Protein AF-A0A9N8E2B5-F1 (afdb_monomer_lite)

Structure (mmCIF, N/CA/C/O backbone):
data_AF-A0A9N8E2B5-F1
#
_entry.id   AF-A0A9N8E2B5-F1
#
loop_
_atom_site.group_PDB
_atom_site.id
_atom_site.type_symbol
_atom_site.label_atom_id
_atom_site.label_alt_id
_atom_site.label_comp_id
_atom_site.label_asym_id
_atom_site.label_entity_id
_atom_site.label_seq_id
_atom_site.pdbx_PDB_ins_code
_atom_site.Cartn_x
_atom_site.Cartn_y
_atom_site.Cartn_z
_atom_site.occupancy
_atom_site.B_iso_or_equiv
_atom_site.auth_seq_id
_atom_site.auth_comp_id
_atom_site.auth_asym_id
_atom_site.auth_atom_id
_atom_site.pdbx_PDB_model_num
ATOM 1 N N . MET A 1 1 ? 26.337 -8.188 7.131 1.00 28.78 1 MET A N 1
ATOM 2 C CA . MET A 1 1 ? 27.020 -7.648 5.930 1.00 28.78 1 MET A CA 1
ATOM 3 C C . MET A 1 1 ? 26.462 -6.259 5.661 1.00 28.78 1 MET A C 1
ATOM 5 O O . MET A 1 1 ? 25.314 -6.133 5.266 1.00 28.78 1 MET A O 1
ATOM 9 N N . SER A 1 2 ? 27.229 -5.220 5.971 1.00 23.28 2 SER A N 1
ATOM 10 C CA . SER A 1 2 ? 26.833 -3.811 5.869 1.00 23.28 2 SER A CA 1
ATOM 11 C C . SER A 1 2 ? 26.882 -3.319 4.417 1.00 23.28 2 SER A C 1
ATOM 13 O O . SER A 1 2 ? 27.956 -3.289 3.818 1.00 23.28 2 SER A O 1
ATOM 15 N N . TYR A 1 3 ? 25.738 -2.924 3.852 1.00 29.72 3 TYR A N 1
ATOM 16 C CA . TYR A 1 3 ? 25.668 -2.306 2.523 1.00 29.72 3 TYR A CA 1
ATOM 17 C C . TYR A 1 3 ? 26.118 -0.832 2.589 1.00 29.72 3 TYR A C 1
ATOM 19 O O . TYR A 1 3 ? 25.568 -0.073 3.391 1.00 29.72 3 TYR A O 1
ATOM 27 N N . PRO A 1 4 ? 27.090 -0.388 1.769 1.00 29.19 4 PRO A N 1
ATOM 28 C CA . PRO A 1 4 ? 27.593 0.978 1.822 1.00 29.19 4 PRO A CA 1
ATOM 29 C C . PRO A 1 4 ? 26.652 1.923 1.061 1.00 29.19 4 PRO A C 1
ATOM 31 O O . PRO A 1 4 ? 26.609 1.935 -0.167 1.00 29.19 4 PRO A O 1
ATOM 34 N N . TRP A 1 5 ? 25.901 2.743 1.796 1.00 37.31 5 TRP A N 1
ATOM 35 C CA . TRP A 1 5 ? 25.073 3.813 1.240 1.00 37.31 5 TRP A CA 1
ATOM 36 C C . TRP A 1 5 ? 25.865 5.115 1.182 1.00 37.31 5 TRP A C 1
ATOM 38 O O . TRP A 1 5 ? 25.997 5.818 2.180 1.00 37.31 5 TRP A O 1
ATOM 48 N N . ASN A 1 6 ? 26.381 5.463 0.005 1.00 28.73 6 ASN A N 1
ATOM 49 C CA . ASN A 1 6 ? 26.798 6.834 -0.263 1.00 28.73 6 ASN A CA 1
ATOM 50 C C . ASN A 1 6 ? 26.715 7.121 -1.763 1.00 28.73 6 ASN A C 1
ATOM 52 O O . ASN A 1 6 ? 27.722 7.086 -2.467 1.00 28.73 6 ASN A O 1
ATOM 56 N N . ASP A 1 7 ? 25.509 7.392 -2.267 1.00 30.28 7 ASP A N 1
ATOM 57 C CA . ASP A 1 7 ? 25.382 7.919 -3.621 1.00 30.28 7 ASP A CA 1
ATOM 58 C C . ASP A 1 7 ? 25.447 9.448 -3.581 1.00 30.28 7 ASP A C 1
ATOM 60 O O . ASP A 1 7 ? 24.523 10.156 -3.168 1.00 30.28 7 ASP A O 1
ATOM 64 N N . ARG A 1 8 ? 26.604 9.959 -3.999 1.00 27.17 8 ARG A N 1
ATOM 65 C CA . ARG A 1 8 ? 26.960 11.378 -4.071 1.00 27.17 8 ARG A CA 1
ATOM 66 C C . ARG A 1 8 ? 26.318 12.062 -5.298 1.00 27.17 8 ARG A C 1
ATOM 68 O O . ARG A 1 8 ? 26.829 13.078 -5.759 1.00 27.17 8 ARG A O 1
ATOM 75 N N . ALA A 1 9 ? 25.190 11.546 -5.797 1.00 30.78 9 ALA A N 1
ATOM 76 C CA . ALA A 1 9 ? 24.467 12.034 -6.976 1.00 30.78 9 ALA A CA 1
ATOM 77 C C . ALA A 1 9 ? 23.183 12.844 -6.670 1.00 30.78 9 ALA A C 1
ATOM 79 O O . ALA A 1 9 ? 22.454 13.217 -7.587 1.00 30.78 9 ALA A O 1
ATOM 80 N N . SER A 1 10 ? 22.888 13.168 -5.405 1.00 32.88 10 SER A N 1
ATOM 81 C CA . SER A 1 10 ? 21.686 13.943 -5.025 1.00 32.88 10 SER A CA 1
ATOM 82 C C . SER A 1 10 ? 21.893 15.463 -4.917 1.00 32.88 10 SER A C 1
ATOM 84 O O . SER A 1 10 ? 20.930 16.210 -4.738 1.00 32.88 10 SER A O 1
ATOM 86 N N . ARG A 1 11 ? 23.119 15.975 -5.091 1.00 28.83 11 ARG A N 1
ATOM 87 C CA . ARG A 1 11 ? 23.393 17.424 -5.103 1.00 28.83 11 ARG A CA 1
ATOM 88 C C . ARG A 1 11 ? 23.282 17.993 -6.516 1.00 28.83 11 ARG A C 1
ATOM 90 O O . ARG A 1 11 ? 24.280 18.330 -7.138 1.00 28.83 11 ARG A O 1
ATOM 97 N N . GLY A 1 12 ? 22.055 18.086 -7.025 1.00 29.50 12 GLY A N 1
ATOM 98 C CA . GLY A 1 12 ? 21.838 18.620 -8.370 1.00 29.50 12 GLY A CA 1
ATOM 99 C C . GLY A 1 12 ? 20.396 18.766 -8.842 1.00 29.50 12 GLY A C 1
ATOM 100 O O . GLY A 1 12 ? 20.186 18.784 -10.044 1.00 29.50 12 GLY A O 1
ATOM 101 N N . LEU A 1 13 ? 19.390 18.862 -7.967 1.00 30.84 13 LEU A N 1
ATOM 102 C CA . LEU A 1 13 ? 18.034 19.247 -8.386 1.00 30.84 13 LEU A CA 1
ATOM 103 C C . LEU A 1 13 ? 17.416 20.216 -7.373 1.00 30.84 13 LEU A C 1
ATOM 105 O O . LEU A 1 13 ? 16.654 19.834 -6.490 1.00 30.84 13 LEU A O 1
ATOM 109 N N . LYS A 1 14 ? 17.748 21.501 -7.522 1.00 29.89 14 LYS A N 1
ATOM 110 C CA . LYS A 1 14 ? 16.903 22.589 -7.022 1.00 29.89 14 LYS A CA 1
ATOM 111 C C . LYS A 1 14 ? 15.766 22.780 -8.035 1.00 29.89 14 LYS A C 1
ATOM 113 O O . LYS A 1 14 ? 16.030 22.872 -9.228 1.00 29.89 14 LYS A O 1
ATOM 118 N N . ASN A 1 15 ? 14.526 22.827 -7.548 1.00 34.75 15 ASN A N 1
ATOM 119 C CA . ASN A 1 15 ? 13.292 23.113 -8.293 1.00 34.75 15 ASN A CA 1
ATOM 120 C C . ASN A 1 15 ? 12.914 22.156 -9.438 1.00 34.75 15 ASN A C 1
ATOM 122 O O . ASN A 1 15 ? 13.102 22.477 -10.603 1.00 34.75 15 ASN A O 1
ATOM 126 N N . THR A 1 16 ? 12.224 21.051 -9.127 1.00 30.16 16 THR A N 1
ATOM 127 C CA . THR A 1 16 ? 11.216 20.465 -10.040 1.00 30.16 16 THR A CA 1
ATOM 128 C C . THR A 1 16 ? 10.065 19.847 -9.231 1.00 30.16 16 THR A C 1
ATOM 130 O O . THR A 1 16 ? 10.280 19.291 -8.159 1.00 30.16 16 THR A O 1
ATOM 133 N N . GLY A 1 17 ? 8.831 20.041 -9.703 1.00 28.11 17 GLY A N 1
ATOM 134 C CA . GLY A 1 17 ? 7.589 19.933 -8.928 1.00 28.11 17 GLY A CA 1
ATOM 135 C C . GLY A 1 17 ? 7.245 18.583 -8.280 1.00 28.11 17 GLY A C 1
ATOM 136 O O . GLY A 1 17 ? 7.705 17.515 -8.685 1.00 28.11 17 GLY A O 1
ATOM 137 N N . LEU A 1 18 ? 6.368 18.685 -7.272 1.00 31.00 18 LEU A N 1
ATOM 138 C CA . LEU A 1 18 ? 5.847 17.620 -6.408 1.00 31.00 18 LEU A CA 1
ATOM 139 C C . LEU A 1 18 ? 5.502 16.316 -7.152 1.00 31.00 18 LEU A C 1
ATOM 141 O O . LEU A 1 18 ? 4.756 16.296 -8.134 1.00 31.00 18 LEU A O 1
ATOM 145 N N . LEU A 1 19 ? 6.000 15.205 -6.605 1.00 38.00 19 LEU A N 1
ATOM 146 C CA . LEU A 1 19 ? 6.027 13.877 -7.220 1.00 38.00 19 LEU A CA 1
ATOM 147 C C . LEU A 1 19 ? 5.381 12.806 -6.309 1.00 38.00 19 LEU A C 1
ATOM 149 O O . LEU A 1 19 ? 6.044 11.866 -5.879 1.00 38.00 19 LEU A O 1
ATOM 153 N N . LEU A 1 20 ? 4.088 12.933 -5.997 1.00 36.94 20 LEU A N 1
ATOM 154 C CA . LEU A 1 20 ? 3.353 12.034 -5.081 1.00 36.94 20 LEU A CA 1
ATOM 155 C C . LEU A 1 20 ? 3.161 10.603 -5.641 1.00 36.94 20 LEU A C 1
ATOM 157 O O . LEU A 1 20 ? 2.866 10.452 -6.827 1.00 36.94 20 LEU A O 1
ATOM 161 N N . PRO A 1 21 ? 3.334 9.544 -4.826 1.00 35.59 21 PRO A N 1
ATOM 162 C CA . PRO A 1 21 ? 2.920 8.189 -5.139 1.00 35.59 21 PRO A CA 1
ATOM 163 C C . PRO A 1 21 ? 1.459 7.987 -4.728 1.00 35.59 21 PRO A C 1
ATOM 165 O O . PRO A 1 21 ? 0.994 8.515 -3.725 1.00 35.59 21 PRO A O 1
ATOM 168 N N . ILE A 1 22 ? 0.751 7.210 -5.534 1.00 40.31 22 ILE A N 1
ATOM 169 C CA . ILE A 1 22 ? -0.715 7.172 -5.643 1.00 40.31 22 ILE A CA 1
ATOM 170 C C . ILE A 1 22 ? -1.450 6.393 -4.531 1.00 40.31 22 ILE A C 1
ATOM 172 O O . ILE A 1 22 ? -2.665 6.302 -4.580 1.00 40.31 22 ILE A O 1
ATOM 176 N N . PHE A 1 23 ? -0.785 5.945 -3.463 1.00 38.53 23 PHE A N 1
ATOM 177 C CA . PHE A 1 23 ? -1.434 5.101 -2.436 1.00 38.53 23 PHE A CA 1
ATOM 178 C C . PHE A 1 23 ? -1.666 5.752 -1.074 1.00 38.53 23 PHE A C 1
ATOM 180 O O . PHE A 1 23 ? -2.096 5.091 -0.133 1.00 38.53 23 PHE A O 1
ATOM 187 N N . LEU A 1 24 ? -1.478 7.068 -0.978 1.00 34.47 24 LEU A N 1
ATOM 188 C CA . LEU A 1 24 ? -2.085 7.840 0.101 1.00 34.47 24 LEU A CA 1
ATOM 189 C C . LEU A 1 24 ? -3.491 8.248 -0.368 1.00 34.47 24 LEU A C 1
ATOM 191 O O . LEU A 1 24 ? -3.680 9.306 -0.960 1.00 34.47 24 LEU A O 1
ATOM 195 N N . LEU A 1 25 ? -4.463 7.354 -0.204 1.00 35.72 25 LEU A N 1
ATOM 196 C CA . LEU A 1 25 ? -5.877 7.667 -0.391 1.00 35.72 25 LEU A CA 1
ATOM 197 C C . LEU A 1 25 ? -6.462 8.114 0.958 1.00 35.72 25 LEU A C 1
ATOM 199 O O . LEU A 1 25 ? -6.108 7.603 2.018 1.00 35.72 25 LEU A O 1
ATOM 203 N N . LEU A 1 26 ? -7.259 9.169 0.873 1.00 39.34 26 LEU A N 1
ATOM 204 C CA . LEU A 1 26 ? -7.465 10.215 1.863 1.00 39.34 26 LEU A CA 1
ATOM 205 C C . LEU A 1 26 ? -8.417 9.882 3.010 1.00 39.34 26 LEU A C 1
ATOM 207 O O . LEU A 1 26 ? -9.548 9.463 2.782 1.00 39.34 26 LEU A O 1
ATOM 211 N N . VAL A 1 27 ? -8.008 10.270 4.218 1.00 29.12 27 VAL A N 1
ATOM 212 C CA . VAL A 1 27 ? -8.884 10.557 5.359 1.00 29.12 27 VAL A CA 1
ATOM 213 C C . VAL A 1 27 ? -9.384 12.000 5.248 1.00 29.12 27 VAL A C 1
ATOM 215 O O . VAL A 1 27 ? -8.674 12.926 5.618 1.00 29.12 27 VAL A O 1
ATOM 218 N N . LEU A 1 28 ? -10.601 12.211 4.754 1.00 24.52 28 LEU A N 1
ATOM 219 C CA . LEU A 1 28 ? -11.408 13.392 5.081 1.00 24.52 28 LEU A CA 1
ATOM 220 C C . LEU A 1 28 ? -12.862 12.938 5.183 1.00 24.52 28 LEU A C 1
ATOM 222 O O . LEU A 1 28 ? -13.369 12.379 4.224 1.00 24.52 28 LEU A O 1
ATOM 226 N N . PHE A 1 29 ? -13.453 13.076 6.369 1.00 27.67 29 PHE A N 1
ATOM 227 C CA . PHE A 1 29 ? -14.864 13.371 6.665 1.00 27.67 29 PHE A CA 1
ATOM 228 C C . PHE A 1 29 ? -14.942 13.429 8.199 1.00 27.67 29 PHE A C 1
ATOM 230 O O . PHE A 1 29 ? -14.985 12.391 8.848 1.00 27.67 29 PHE A O 1
ATOM 237 N N . HIS A 1 30 ? -14.848 14.631 8.772 1.00 26.91 30 HIS A N 1
ATOM 238 C CA . HIS A 1 30 ? -15.259 14.895 10.152 1.00 26.91 30 HIS A CA 1
ATOM 239 C C . HIS A 1 30 ? -16.549 15.710 10.069 1.00 26.91 30 HIS A C 1
ATOM 241 O O . HIS A 1 30 ? -16.521 16.874 9.666 1.00 26.91 30 HIS A O 1
ATOM 247 N N . GLY A 1 31 ? -17.670 15.078 10.415 1.00 23.67 31 GLY A N 1
ATOM 248 C CA . GLY A 1 31 ? -18.892 15.786 10.773 1.00 23.67 31 GLY A CA 1
ATOM 249 C C . GLY A 1 31 ? -18.687 16.456 12.129 1.00 23.67 31 GLY A C 1
ATOM 250 O O . GLY A 1 31 ? -18.230 15.822 13.076 1.00 23.67 31 GLY A O 1
ATOM 251 N N . HIS A 1 32 ? -18.968 17.754 12.201 1.00 23.86 32 HIS A N 1
ATOM 252 C CA . HIS A 1 32 ? -19.045 18.481 13.461 1.00 23.86 32 HIS A CA 1
ATOM 253 C C . HIS A 1 32 ? -20.274 18.017 14.249 1.00 23.86 32 HIS A C 1
ATOM 255 O O . HIS A 1 32 ? -21.392 18.126 13.753 1.00 23.86 32 HIS A O 1
ATOM 261 N N . ALA A 1 33 ? -20.065 17.589 15.490 1.00 24.81 33 ALA A N 1
ATOM 262 C CA . ALA A 1 33 ? -21.067 17.658 16.547 1.00 24.81 33 ALA A CA 1
ATOM 263 C C . ALA A 1 33 ? -20.333 17.814 17.887 1.00 24.81 33 ALA A C 1
ATOM 265 O O . ALA A 1 33 ? -20.012 16.841 18.561 1.00 24.81 33 ALA A O 1
ATOM 266 N N . THR A 1 34 ? -19.996 19.053 18.243 1.00 25.62 34 THR A N 1
ATOM 267 C CA . THR A 1 34 ? -19.638 19.411 19.619 1.00 25.62 34 THR A CA 1
ATOM 268 C C . THR A 1 34 ? -20.892 19.945 20.297 1.00 25.62 34 THR A C 1
ATOM 270 O O . THR A 1 34 ? -21.228 21.116 20.122 1.00 25.62 34 THR A O 1
ATOM 273 N N . GLU A 1 35 ? -21.577 19.106 21.069 1.00 27.03 35 GLU A N 1
ATOM 274 C CA . GLU A 1 35 ? -22.385 19.590 22.187 1.00 27.03 35 GLU A CA 1
ATOM 275 C C . GLU A 1 35 ? -21.548 19.486 23.460 1.00 27.03 35 GLU A C 1
ATOM 277 O O . GLU A 1 35 ? -20.997 18.442 23.806 1.00 27.03 35 GLU A O 1
ATOM 282 N N . ALA A 1 36 ? -21.389 20.638 24.102 1.00 24.48 36 ALA A N 1
ATOM 283 C CA . ALA A 1 36 ? -20.679 20.811 25.350 1.00 24.48 36 ALA A CA 1
ATOM 284 C C . ALA A 1 36 ? -21.505 20.253 26.509 1.00 24.48 36 ALA A C 1
ATOM 286 O O . ALA A 1 36 ? -22.670 20.610 26.636 1.00 24.48 36 ALA A O 1
ATOM 287 N N . LEU A 1 37 ? -20.880 19.489 27.406 1.00 27.16 37 LEU A N 1
ATOM 288 C CA . LEU A 1 37 ? -21.306 19.376 28.800 1.00 27.16 37 LEU A CA 1
ATOM 289 C C . LEU A 1 37 ? -20.086 19.102 29.689 1.00 27.16 37 LEU A C 1
ATOM 291 O O . LEU A 1 37 ? -19.191 18.323 29.376 1.00 27.16 37 LEU A O 1
ATOM 295 N N . THR A 1 38 ? -20.035 19.863 30.770 1.00 26.08 38 THR A N 1
ATOM 296 C CA . THR A 1 38 ? -18.889 20.147 31.630 1.00 26.08 38 THR A CA 1
ATOM 297 C C . THR A 1 38 ? -18.804 19.231 32.860 1.00 26.08 38 THR A C 1
ATOM 299 O O . THR A 1 38 ? -19.781 19.153 33.595 1.00 26.08 38 THR A O 1
ATOM 302 N N . SER A 1 39 ? -17.576 18.766 33.169 1.00 25.19 39 SER A N 1
ATOM 303 C CA . SER A 1 39 ? -16.980 18.550 34.521 1.00 25.19 39 SER A CA 1
ATOM 304 C C . SER A 1 39 ? -17.444 17.347 35.386 1.00 25.19 39 SER A C 1
ATOM 306 O O . SER A 1 39 ? -18.561 16.884 35.186 1.00 25.19 39 SER A O 1
ATOM 308 N N . PRO A 1 40 ? -16.703 16.895 36.440 1.00 29.70 40 PRO A N 1
ATOM 309 C CA . PRO A 1 40 ? -15.277 17.048 36.805 1.00 29.70 40 PRO A CA 1
ATOM 310 C C . PRO A 1 40 ? -14.518 15.710 37.038 1.00 29.70 40 PRO A C 1
ATOM 312 O O . PRO A 1 40 ? -15.083 14.622 37.077 1.00 29.70 40 PRO A O 1
ATOM 315 N N . ARG A 1 41 ? -13.198 15.838 37.248 1.00 23.08 41 ARG A N 1
ATOM 316 C CA . ARG A 1 41 ? -12.191 14.800 37.554 1.00 23.08 41 ARG A CA 1
ATOM 317 C C . ARG A 1 41 ? -12.196 14.269 39.008 1.00 23.08 41 ARG A C 1
ATOM 319 O O . ARG A 1 41 ? -12.459 15.041 39.923 1.00 23.08 41 ARG A O 1
ATOM 326 N N . GLN A 1 42 ? -11.622 13.052 39.134 1.00 26.19 42 GLN A N 1
ATOM 327 C CA . GLN A 1 42 ? -10.784 12.440 40.210 1.00 26.19 42 GLN A CA 1
ATOM 328 C C . GLN A 1 42 ? -11.412 11.320 41.074 1.00 26.19 42 GLN A C 1
ATOM 330 O O . GLN A 1 42 ? -12.615 11.365 41.303 1.00 26.19 42 GLN A O 1
ATOM 335 N N . PRO A 1 43 ? -10.613 10.398 41.681 1.00 31.09 43 PRO A N 1
ATOM 336 C CA . PRO A 1 43 ? -9.246 9.939 41.370 1.00 31.09 43 PRO A CA 1
ATOM 337 C C . PRO A 1 43 ? -9.083 8.393 41.300 1.00 31.09 43 PRO A C 1
ATOM 339 O O . PRO A 1 43 ? -9.995 7.613 41.549 1.00 31.09 43 PRO A O 1
ATOM 342 N N . SER A 1 44 ? -7.855 7.993 40.962 1.00 26.89 44 SER A N 1
ATOM 343 C CA . SER A 1 44 ? -7.237 6.658 40.963 1.00 26.89 44 SER A CA 1
ATOM 344 C C . SER A 1 44 ? -7.550 5.740 42.155 1.00 26.89 44 SER A C 1
ATOM 346 O O . SER A 1 44 ? -7.400 6.171 43.297 1.00 26.89 44 SER A O 1
ATOM 348 N N . ASN A 1 45 ? -7.780 4.444 41.891 1.00 28.30 45 ASN A N 1
ATOM 349 C CA . ASN A 1 45 ? -7.236 3.355 42.714 1.00 28.30 45 ASN A CA 1
ATOM 350 C C . ASN A 1 45 ? -7.294 1.969 42.036 1.00 28.30 45 ASN A C 1
ATOM 352 O O . ASN A 1 45 ? -8.338 1.530 41.577 1.00 28.30 45 ASN A O 1
ATOM 356 N N . GLN A 1 46 ? -6.130 1.315 42.072 1.00 26.39 46 GLN A N 1
ATOM 357 C CA . GLN A 1 46 ? -5.845 -0.113 42.271 1.00 26.39 46 GLN A CA 1
ATOM 358 C C . GLN A 1 46 ? -6.420 -1.208 41.345 1.00 26.39 46 GLN A C 1
ATOM 360 O O . GLN A 1 46 ? -7.600 -1.535 41.337 1.00 26.39 46 GLN A O 1
ATOM 365 N N . LEU A 1 47 ? -5.453 -1.866 40.690 1.00 26.78 47 LEU A N 1
ATOM 366 C CA . LEU A 1 47 ? -5.369 -3.282 40.317 1.00 26.78 47 LEU A CA 1
ATOM 367 C C . LEU A 1 47 ? -6.261 -4.229 41.140 1.00 26.78 47 LEU A C 1
ATOM 369 O O . LEU A 1 47 ? -6.009 -4.437 42.326 1.00 26.78 47 LEU A O 1
ATOM 373 N N . VAL A 1 48 ? -7.176 -4.925 40.461 1.00 27.17 48 VAL A N 1
ATOM 374 C CA . VAL A 1 48 ? -7.659 -6.249 40.875 1.00 27.17 48 VAL A CA 1
ATOM 375 C C . VAL A 1 48 ? -7.746 -7.146 39.642 1.00 27.17 48 VAL A C 1
ATOM 377 O O . VAL A 1 48 ? -8.422 -6.845 38.661 1.00 27.17 48 VAL A O 1
ATOM 380 N N . SER A 1 49 ? -7.026 -8.262 39.711 1.00 27.72 49 SER A N 1
ATOM 381 C CA . SER A 1 49 ? -7.062 -9.369 38.766 1.00 27.72 49 SER A CA 1
ATOM 382 C C . SER A 1 49 ? -8.456 -9.997 38.697 1.00 27.72 49 SER A C 1
ATOM 384 O O . SER A 1 49 ? -8.951 -10.476 39.716 1.00 27.72 49 SER A O 1
ATOM 386 N N . HIS A 1 50 ? -9.035 -10.118 37.503 1.00 27.34 50 HIS A N 1
ATOM 387 C CA . HIS A 1 50 ? -10.155 -11.031 37.274 1.00 27.34 50 HIS A CA 1
ATOM 388 C C . HIS A 1 50 ? -9.917 -11.888 36.034 1.00 27.34 50 HIS A C 1
ATOM 390 O O . HIS A 1 50 ? -10.199 -11.518 34.900 1.00 27.34 50 HIS A O 1
ATOM 396 N N . ARG A 1 51 ? -9.404 -13.090 36.301 1.00 29.91 51 ARG A N 1
ATOM 397 C CA . ARG A 1 51 ? -9.544 -14.265 35.448 1.00 29.91 51 ARG A CA 1
ATOM 398 C C . ARG A 1 51 ? -10.921 -14.853 35.769 1.00 29.91 51 ARG A C 1
ATOM 400 O O . ARG A 1 51 ? -11.087 -15.434 36.837 1.00 29.91 51 ARG A O 1
ATOM 407 N N . ALA A 1 52 ? -11.906 -14.664 34.896 1.00 27.33 52 ALA A N 1
ATOM 408 C CA . ALA A 1 52 ? -13.215 -15.300 35.028 1.00 27.33 52 ALA A CA 1
ATOM 409 C C . ALA A 1 52 ? -13.795 -15.657 33.650 1.00 27.33 52 ALA A C 1
ATOM 411 O O . ALA A 1 52 ? -14.169 -14.790 32.872 1.00 27.33 52 ALA A O 1
ATOM 412 N N . SER A 1 53 ? -13.794 -16.966 33.386 1.00 27.00 53 SER A N 1
ATOM 413 C CA . SER A 1 53 ? -14.820 -17.763 32.702 1.00 27.00 53 SER A CA 1
ATOM 414 C C . SER A 1 53 ? -15.704 -17.069 31.652 1.00 27.00 53 SER A C 1
ATOM 416 O O . SER A 1 53 ? -16.715 -16.463 31.989 1.00 27.00 53 SER A O 1
ATOM 418 N N . LEU A 1 54 ? -15.399 -17.284 30.368 1.00 26.64 54 LEU A N 1
ATOM 419 C CA . LEU A 1 54 ? -16.362 -17.158 29.269 1.00 26.64 54 LEU A CA 1
ATOM 420 C C . LEU A 1 54 ? -16.775 -18.564 28.820 1.00 26.64 54 LEU A C 1
ATOM 422 O O . LEU A 1 54 ? -16.272 -19.112 27.844 1.00 26.64 54 LEU A O 1
ATOM 426 N N . SER A 1 55 ? -17.686 -19.159 29.581 1.00 29.59 55 SER A N 1
ATOM 427 C CA . SER A 1 55 ? -18.456 -20.332 29.180 1.00 29.59 55 SER A CA 1
ATOM 428 C C . SER A 1 55 ? -19.918 -20.007 29.436 1.00 29.59 55 SER A C 1
ATOM 430 O O . SER A 1 55 ? -20.424 -20.324 30.501 1.00 29.59 55 SER A O 1
ATOM 432 N N . GLU A 1 56 ? -20.537 -19.281 28.509 1.00 30.78 56 GLU A N 1
ATOM 433 C CA . GLU A 1 56 ? -21.989 -19.213 28.287 1.00 30.78 56 GLU A CA 1
ATOM 434 C C . GLU A 1 56 ? -22.250 -18.092 27.284 1.00 30.78 56 GLU A C 1
ATOM 436 O O . GLU A 1 56 ? -22.353 -16.931 27.651 1.00 30.78 56 GLU A O 1
ATOM 441 N N . LEU A 1 57 ? -22.263 -18.451 26.001 1.00 28.52 57 LEU A N 1
ATOM 442 C CA . LEU A 1 57 ? -23.054 -17.836 24.926 1.00 28.52 57 LEU A CA 1
ATOM 443 C C . LEU A 1 57 ? -22.900 -18.744 23.694 1.00 28.52 57 LEU A C 1
ATOM 445 O O . LEU A 1 57 ? -22.383 -18.381 22.645 1.00 28.52 57 LEU A O 1
ATOM 449 N N . SER A 1 58 ? -23.311 -19.998 23.878 1.00 27.77 58 SER A N 1
ATOM 450 C CA . SER A 1 58 ? -23.538 -20.974 22.817 1.00 27.77 58 SER A CA 1
ATOM 451 C C . SER A 1 58 ? -25.029 -21.285 22.840 1.00 27.77 58 SER A C 1
ATOM 453 O O . SER A 1 58 ? -25.461 -22.151 23.599 1.00 27.77 58 SER A O 1
ATOM 455 N N . ALA A 1 59 ? -25.813 -20.576 22.033 1.00 26.41 59 ALA A N 1
ATOM 456 C CA . ALA A 1 59 ? -27.059 -21.106 21.493 1.00 26.41 59 ALA A CA 1
ATOM 457 C C . ALA A 1 59 ? -27.569 -20.227 20.345 1.00 26.41 59 ALA A C 1
ATOM 459 O O . ALA A 1 59 ? -27.779 -19.028 20.496 1.00 26.41 59 ALA A O 1
ATOM 460 N N . THR A 1 60 ? -27.847 -20.897 19.226 1.00 27.58 60 THR A N 1
ATOM 461 C CA . THR A 1 60 ? -28.713 -20.491 18.109 1.00 27.58 60 THR A CA 1
ATOM 462 C C . THR A 1 60 ? -28.227 -19.390 17.163 1.00 27.58 60 THR A C 1
ATOM 464 O O . THR A 1 60 ? -28.653 -18.245 17.224 1.00 27.58 60 THR A O 1
ATOM 467 N N . THR A 1 61 ? -27.458 -19.798 16.152 1.00 27.16 61 THR A N 1
ATOM 468 C CA . THR A 1 61 ? -27.844 -19.597 14.739 1.00 27.16 61 THR A CA 1
ATOM 469 C C . THR A 1 61 ? -27.036 -20.551 13.862 1.00 27.16 61 THR A C 1
ATOM 471 O O . THR A 1 61 ? -25.886 -20.319 13.514 1.00 27.16 61 THR A O 1
ATOM 474 N N . SER A 1 62 ? -27.650 -21.685 13.539 1.00 29.05 62 SER A N 1
ATOM 475 C CA . SER A 1 62 ? -27.212 -22.555 12.457 1.00 29.05 62 SER A CA 1
ATOM 476 C C . SER A 1 62 ? -27.697 -21.952 11.141 1.00 29.05 62 SER A C 1
ATOM 478 O O . SER A 1 62 ? -28.871 -22.102 10.798 1.00 29.05 62 SER A O 1
ATOM 480 N N . THR A 1 63 ? -26.806 -21.297 10.402 1.00 28.47 63 THR A N 1
ATOM 481 C CA . THR A 1 63 ? -27.029 -21.031 8.979 1.00 28.47 63 THR A CA 1
ATOM 482 C C . THR A 1 63 ? -25.718 -21.159 8.219 1.00 28.47 63 THR A C 1
ATOM 484 O O . THR A 1 63 ? -24.685 -20.630 8.608 1.00 28.47 63 THR A O 1
ATOM 487 N N . THR A 1 64 ? -25.818 -21.968 7.177 1.00 32.44 64 THR A N 1
ATOM 488 C CA . THR A 1 64 ? -24.860 -22.431 6.181 1.00 32.44 64 THR A CA 1
ATOM 489 C C . THR A 1 64 ? -23.802 -21.405 5.767 1.00 32.44 64 THR A C 1
ATOM 491 O O . THR A 1 64 ? -24.119 -20.262 5.462 1.00 32.44 64 THR A O 1
ATOM 494 N N . THR A 1 65 ? -22.554 -21.868 5.690 1.00 34.25 65 THR A N 1
ATOM 495 C CA . THR A 1 65 ? -21.379 -21.163 5.163 1.00 34.25 65 THR A CA 1
ATOM 496 C C . THR A 1 65 ? -21.609 -20.673 3.730 1.00 34.25 65 THR A C 1
ATOM 498 O O . THR A 1 65 ? -21.515 -21.463 2.788 1.00 34.25 65 THR A O 1
ATOM 501 N N . ALA A 1 66 ? -21.884 -19.381 3.571 1.00 35.62 66 ALA A N 1
ATOM 502 C CA . ALA A 1 66 ? -21.647 -18.661 2.328 1.00 35.62 66 ALA A CA 1
ATOM 503 C C . ALA A 1 66 ? -20.186 -18.180 2.326 1.00 35.62 66 ALA A C 1
ATOM 505 O O . ALA A 1 66 ? -19.639 -17.798 3.361 1.00 35.62 66 ALA A O 1
ATOM 506 N N . SER A 1 67 ? -19.512 -18.233 1.179 1.00 51.00 67 SER A N 1
ATOM 507 C CA . SER A 1 67 ? -18.190 -17.614 1.032 1.00 51.00 67 SER A CA 1
ATOM 508 C C . SER A 1 67 ? -18.313 -16.099 1.254 1.00 51.00 67 SER A C 1
ATOM 510 O O . SER A 1 67 ? -19.276 -15.498 0.793 1.00 51.00 67 SER A O 1
ATOM 512 N N . ALA A 1 68 ? -17.326 -15.434 1.865 1.00 44.22 68 ALA A N 1
ATOM 513 C CA . ALA A 1 68 ? -17.321 -13.967 2.010 1.00 44.22 68 ALA A CA 1
ATOM 514 C C . ALA A 1 68 ? -17.520 -13.214 0.669 1.00 44.22 68 ALA A C 1
ATOM 516 O O . ALA A 1 68 ? -18.003 -12.082 0.637 1.00 44.22 68 ALA A O 1
ATOM 517 N N . ALA A 1 69 ? -17.173 -13.851 -0.457 1.00 41.62 69 ALA A N 1
ATOM 518 C CA . ALA A 1 69 ? -17.466 -13.343 -1.793 1.00 41.62 69 ALA A CA 1
ATOM 519 C C . ALA A 1 69 ? -18.962 -13.438 -2.158 1.00 41.62 69 ALA A C 1
ATOM 521 O O . ALA A 1 69 ? -19.475 -12.567 -2.853 1.00 41.62 69 ALA A O 1
ATOM 522 N N . GLU A 1 70 ? -19.665 -14.470 -1.694 1.00 52.47 70 GLU A N 1
ATOM 523 C CA . GLU A 1 70 ? -21.106 -14.661 -1.892 1.00 52.47 70 GLU A CA 1
ATOM 524 C C . GLU A 1 70 ? -21.920 -13.677 -1.053 1.00 52.47 70 GLU A C 1
ATOM 526 O O . GLU A 1 70 ? -22.853 -13.091 -1.590 1.00 52.47 70 GLU A O 1
ATOM 531 N N . GLU A 1 71 ? -21.519 -13.405 0.193 1.00 56.53 71 GLU A N 1
ATOM 532 C CA . GLU A 1 71 ? -22.163 -12.393 1.048 1.00 56.53 71 GLU A CA 1
ATOM 533 C C . GLU A 1 71 ? -22.009 -10.976 0.473 1.00 56.53 71 GLU A C 1
ATOM 535 O O . GLU A 1 71 ? -22.965 -10.198 0.446 1.00 56.53 71 GLU A O 1
ATOM 540 N N . LEU A 1 72 ? -20.830 -10.650 -0.074 1.00 53.25 72 LEU A N 1
ATOM 541 C CA . LEU A 1 72 ? -20.603 -9.385 -0.777 1.00 53.25 72 LEU A CA 1
ATOM 542 C C . LEU A 1 72 ? -21.455 -9.279 -2.052 1.00 53.25 72 LEU A C 1
ATOM 544 O O . LEU A 1 72 ? -22.008 -8.220 -2.348 1.00 53.25 72 LEU A O 1
ATOM 548 N N . GLU A 1 73 ? -21.568 -10.360 -2.825 1.00 62.53 73 GLU A N 1
ATOM 549 C CA . GLU A 1 73 ? -22.416 -10.394 -4.022 1.00 62.53 73 GLU A CA 1
ATOM 550 C C . GLU A 1 73 ? -23.913 -10.376 -3.681 1.00 62.53 73 GLU A C 1
ATOM 552 O O . GLU A 1 73 ? -24.709 -9.818 -4.434 1.00 62.53 73 GLU A O 1
ATOM 557 N N . GLU A 1 74 ? -24.318 -10.947 -2.549 1.00 63.09 74 GLU A N 1
ATOM 558 C CA . GLU A 1 74 ? -25.682 -10.879 -2.031 1.00 63.09 74 GLU A CA 1
ATOM 559 C C . GLU A 1 74 ? -26.031 -9.470 -1.542 1.00 63.09 74 GLU A C 1
ATOM 561 O O . GLU A 1 74 ? -27.092 -8.963 -1.902 1.00 63.09 74 GLU A O 1
ATOM 566 N N . TRP A 1 75 ? -25.100 -8.779 -0.875 1.00 65.88 75 TRP A N 1
ATOM 567 C CA . TRP A 1 75 ? -25.220 -7.353 -0.549 1.00 65.88 75 TRP A CA 1
ATOM 568 C C . TRP A 1 75 ? -25.364 -6.466 -1.798 1.00 65.88 75 TRP A C 1
ATOM 570 O O . TRP A 1 75 ? -26.253 -5.613 -1.874 1.00 65.88 75 TRP A O 1
ATOM 580 N N . LYS A 1 76 ? -24.541 -6.691 -2.834 1.00 61.78 76 LYS A N 1
ATOM 581 C CA . LYS A 1 76 ? -24.679 -5.961 -4.109 1.00 61.78 76 LYS A CA 1
ATOM 582 C C . LYS A 1 76 ? -26.062 -6.179 -4.729 1.00 61.78 76 LYS A C 1
ATOM 584 O O . LYS A 1 76 ? -26.647 -5.244 -5.277 1.00 61.78 76 LYS A O 1
ATOM 589 N N . LYS A 1 77 ? -26.627 -7.386 -4.609 1.00 64.25 77 LYS A N 1
ATOM 590 C CA . LYS A 1 77 ? -27.990 -7.680 -5.081 1.00 64.25 77 LYS A CA 1
ATOM 591 C C . LYS A 1 77 ? -29.059 -6.944 -4.269 1.00 64.25 77 LYS A C 1
ATOM 593 O O . LYS A 1 77 ? -30.008 -6.454 -4.881 1.00 64.25 77 LYS A O 1
ATOM 598 N N . THR A 1 78 ? -28.923 -6.814 -2.946 1.00 54.44 78 THR A N 1
ATOM 599 C CA . THR A 1 78 ? -29.871 -6.053 -2.101 1.00 54.44 78 THR A CA 1
ATOM 600 C C . THR A 1 78 ? -29.873 -4.555 -2.407 1.00 54.44 78 THR A C 1
ATOM 602 O O . THR A 1 78 ? -30.914 -3.918 -2.273 1.00 54.44 78 THR A O 1
ATOM 605 N N . LEU A 1 79 ? -28.769 -4.005 -2.924 1.00 51.09 79 LEU A N 1
ATOM 606 C CA . LEU A 1 79 ? -28.703 -2.642 -3.473 1.00 51.09 79 LEU A CA 1
ATOM 607 C C . LEU A 1 79 ? -29.314 -2.494 -4.886 1.00 51.09 79 LEU A C 1
ATOM 609 O O . LEU A 1 79 ? -29.255 -1.416 -5.476 1.00 51.09 79 LEU A O 1
ATOM 613 N N . GLY A 1 80 ? -29.911 -3.551 -5.448 1.00 36.62 80 GLY A N 1
ATOM 614 C CA . GLY A 1 80 ? -30.540 -3.523 -6.773 1.00 36.62 80 GLY A CA 1
ATOM 615 C C . GLY A 1 80 ? -29.578 -3.756 -7.945 1.00 36.62 80 GLY A C 1
ATOM 616 O O . GLY A 1 80 ? -29.930 -3.470 -9.092 1.00 36.62 80 GLY A O 1
ATOM 617 N N . VAL A 1 81 ? -28.377 -4.297 -7.702 1.00 43.12 81 VAL A N 1
ATOM 618 C CA . VAL A 1 81 ? -27.406 -4.617 -8.761 1.00 43.12 81 VAL A CA 1
ATOM 619 C C . VAL A 1 81 ? -27.688 -5.998 -9.347 1.00 43.12 81 VAL A C 1
ATOM 621 O O . VAL A 1 81 ? -27.407 -7.036 -8.752 1.00 43.12 81 VAL A O 1
ATOM 624 N N . SER A 1 82 ? -28.226 -6.030 -10.565 1.00 31.50 82 SER A N 1
ATOM 625 C CA . SER A 1 82 ? -28.318 -7.256 -11.364 1.00 31.50 82 SER A CA 1
ATOM 626 C C . SER A 1 82 ? -26.954 -7.580 -11.990 1.00 31.50 82 SER A C 1
ATOM 628 O O . SER A 1 82 ? -26.576 -6.982 -13.003 1.00 31.50 82 SER A O 1
ATOM 630 N N . THR A 1 83 ? -26.263 -8.610 -11.498 1.00 38.44 83 THR A N 1
ATOM 631 C CA . THR A 1 83 ? -25.133 -9.247 -12.198 1.00 38.44 83 THR A CA 1
ATOM 632 C C . THR A 1 83 ? -25.640 -10.127 -13.354 1.00 38.44 83 THR A C 1
ATOM 634 O O . THR A 1 83 ? -25.663 -11.355 -13.320 1.00 38.44 83 THR A O 1
ATOM 637 N N . GLY A 1 84 ? -26.101 -9.481 -14.428 1.00 32.66 84 GLY A N 1
ATOM 638 C CA . GLY A 1 84 ? -26.658 -10.141 -15.611 1.00 32.66 84 GLY A CA 1
ATOM 639 C C . GLY A 1 84 ? -25.590 -10.572 -16.622 1.00 32.66 84 GLY A C 1
ATOM 640 O O . GLY A 1 84 ? -25.080 -9.758 -17.395 1.00 32.66 84 GLY A O 1
ATOM 641 N N . GLY A 1 85 ? -25.300 -11.875 -16.673 1.00 31.05 85 GLY A N 1
ATOM 642 C CA . GLY A 1 85 ? -24.375 -12.521 -17.609 1.00 31.05 85 GLY A CA 1
ATOM 643 C C . GLY A 1 85 ? -24.553 -12.111 -19.080 1.00 31.05 85 GLY A C 1
ATOM 644 O O . GLY A 1 85 ? -25.515 -12.464 -19.765 1.00 31.05 85 GLY A O 1
ATOM 645 N N . ARG A 1 86 ? -23.549 -11.422 -19.633 1.00 33.97 86 ARG A N 1
ATOM 646 C CA . ARG A 1 86 ? -23.531 -10.908 -21.016 1.00 33.97 86 ARG A CA 1
ATOM 647 C C . ARG A 1 86 ? -23.126 -11.956 -22.064 1.00 33.97 86 ARG A C 1
ATOM 649 O O . ARG A 1 86 ? -22.527 -11.619 -23.087 1.00 33.97 86 ARG A O 1
ATOM 656 N N . ARG A 1 87 ? -23.449 -13.235 -21.840 1.00 36.00 87 ARG A N 1
ATOM 657 C CA . ARG A 1 87 ? -22.970 -14.362 -22.662 1.00 36.00 87 ARG A CA 1
ATOM 658 C C . ARG A 1 87 ? -24.083 -15.245 -23.240 1.00 36.00 87 ARG A C 1
ATOM 660 O O . ARG A 1 87 ? -23.909 -16.445 -23.326 1.00 36.00 87 ARG A O 1
ATOM 667 N N . GLN A 1 88 ? -25.198 -14.677 -23.720 1.00 32.69 88 GLN A N 1
ATOM 668 C CA . GLN A 1 88 ? -26.133 -15.460 -24.564 1.00 32.69 88 GLN A CA 1
ATOM 669 C C . GLN A 1 88 ? -26.976 -14.680 -25.594 1.00 32.69 88 GLN A C 1
ATOM 671 O O . GLN A 1 88 ? -27.466 -15.267 -26.557 1.00 32.69 88 GLN A O 1
ATOM 676 N N . ARG A 1 89 ? -27.065 -13.344 -25.530 1.00 30.91 89 ARG A N 1
ATOM 677 C CA . ARG A 1 89 ? -27.933 -12.556 -26.440 1.00 30.91 89 ARG A CA 1
ATOM 678 C C . ARG A 1 89 ? -27.338 -12.150 -27.797 1.00 30.91 89 ARG A C 1
ATOM 680 O O . ARG A 1 89 ? -27.978 -11.425 -28.555 1.00 30.91 89 ARG A O 1
ATOM 687 N N . ARG A 1 90 ? -26.148 -12.637 -28.167 1.00 36.12 90 ARG A N 1
ATOM 688 C CA . ARG A 1 90 ? -25.530 -12.344 -29.482 1.00 36.12 90 ARG A CA 1
ATOM 689 C C . ARG A 1 90 ? -25.820 -13.380 -30.577 1.00 36.12 90 ARG A C 1
ATOM 691 O O . ARG A 1 90 ? -25.455 -13.148 -31.725 1.00 36.12 90 ARG A O 1
ATOM 698 N N . ARG A 1 91 ? -26.514 -14.483 -30.262 1.00 36.00 91 ARG A N 1
ATOM 699 C CA . ARG A 1 91 ? -26.731 -15.600 -31.203 1.00 36.00 91 ARG A CA 1
ATOM 700 C C . ARG A 1 91 ? -28.140 -15.674 -31.818 1.00 36.00 91 ARG A C 1
ATOM 702 O O . ARG A 1 91 ? -28.318 -16.380 -32.802 1.00 36.00 91 ARG A O 1
ATOM 709 N N . GLN A 1 92 ? -29.105 -14.884 -31.335 1.00 34.09 92 GLN A N 1
ATOM 710 C CA . GLN A 1 92 ? -30.476 -14.848 -31.883 1.00 34.09 92 GLN A CA 1
ATOM 711 C C . GLN A 1 92 ? -30.769 -13.662 -32.821 1.00 34.09 92 GLN A C 1
ATOM 713 O O . GLN A 1 92 ? -31.730 -13.713 -33.578 1.00 34.09 92 GLN A O 1
ATOM 718 N N . LYS A 1 93 ? -29.915 -12.628 -32.876 1.00 34.31 93 LYS A N 1
ATOM 719 C CA . LYS A 1 93 ? -30.137 -11.444 -33.738 1.00 34.31 93 LYS A CA 1
ATOM 720 C C . LYS A 1 93 ? -29.502 -11.534 -35.139 1.00 34.31 93 LYS A C 1
ATOM 722 O O . LYS A 1 93 ? -29.453 -10.542 -35.855 1.00 34.31 93 LYS A O 1
ATOM 727 N N . ARG A 1 94 ? -29.008 -12.717 -35.531 1.00 39.06 94 ARG A N 1
ATOM 728 C CA . ARG A 1 94 ? -28.363 -12.987 -36.836 1.00 39.06 94 ARG A CA 1
ATOM 729 C C . ARG A 1 94 ? -29.139 -13.950 -37.751 1.00 39.06 94 ARG A C 1
ATOM 731 O O . ARG A 1 94 ? -28.610 -14.329 -38.786 1.00 39.06 94 ARG A O 1
ATOM 738 N N . LYS A 1 95 ? -30.383 -14.318 -37.414 1.00 36.62 95 LYS A N 1
ATOM 739 C CA . LYS A 1 95 ? -31.218 -15.223 -38.234 1.00 36.62 95 LYS A CA 1
ATOM 740 C C . LYS A 1 95 ? -32.489 -14.600 -38.839 1.00 36.62 95 LYS A C 1
ATOM 742 O O . LYS A 1 95 ? -33.295 -15.332 -39.389 1.00 36.62 95 LYS A O 1
ATOM 747 N N . SER A 1 96 ? -32.658 -13.275 -38.813 1.00 36.75 96 SER A N 1
ATOM 748 C CA . SER A 1 96 ? -33.851 -12.616 -39.389 1.00 36.75 96 SER A CA 1
ATOM 749 C C . SER A 1 96 ? -33.567 -11.392 -40.271 1.00 36.75 96 SER A C 1
ATOM 751 O O . SER A 1 96 ? -34.425 -10.533 -40.442 1.00 36.75 96 SER A O 1
ATOM 753 N N . LYS A 1 97 ? -32.376 -11.302 -40.873 1.00 35.78 97 LYS A N 1
ATOM 754 C CA . LYS A 1 97 ? -32.087 -10.337 -41.952 1.00 35.78 97 LYS A CA 1
ATOM 755 C C . LYS A 1 97 ? -31.294 -11.013 -43.067 1.00 35.78 97 LYS A C 1
ATOM 757 O O . LYS A 1 97 ? -30.104 -10.779 -43.237 1.00 35.78 97 LYS A O 1
ATOM 762 N N . ALA A 1 98 ? -31.968 -11.906 -43.778 1.00 38.03 98 ALA A N 1
ATOM 763 C CA . ALA A 1 98 ? -31.542 -12.421 -45.072 1.00 38.03 98 ALA A CA 1
ATOM 764 C C . ALA A 1 98 ? -32.802 -12.731 -45.888 1.00 38.03 98 ALA A C 1
ATOM 766 O O . ALA A 1 98 ? -33.185 -13.882 -46.041 1.00 38.03 98 ALA A O 1
ATOM 767 N N . ALA A 1 99 ? -33.492 -11.679 -46.319 1.00 32.75 99 ALA A N 1
ATOM 768 C CA . ALA A 1 99 ? -34.443 -11.716 -47.421 1.00 32.75 99 ALA A CA 1
ATOM 769 C C . ALA A 1 99 ? -34.715 -10.273 -47.866 1.00 32.75 99 ALA A C 1
ATOM 771 O O . ALA A 1 99 ? -34.779 -9.368 -47.034 1.00 32.75 99 ALA A O 1
ATOM 772 N N . THR A 1 100 ? -34.907 -10.109 -49.172 1.00 31.55 100 THR A N 1
ATOM 773 C CA . THR A 1 100 ? -35.285 -8.906 -49.934 1.00 31.55 100 THR A CA 1
ATOM 774 C C . THR A 1 100 ? -34.211 -7.850 -50.236 1.00 31.55 100 THR A C 1
ATOM 776 O O . THR A 1 100 ? -33.611 -7.222 -49.369 1.00 31.55 100 THR A O 1
ATOM 779 N N . ALA A 1 101 ? -34.000 -7.726 -51.548 1.00 30.77 101 ALA A N 1
ATOM 780 C CA . ALA A 1 101 ? -33.101 -6.873 -52.302 1.00 30.77 101 ALA A CA 1
ATOM 781 C C . ALA A 1 101 ? -33.673 -5.462 -52.540 1.00 30.77 101 ALA A C 1
ATOM 783 O O . ALA A 1 101 ? -34.863 -5.242 -52.328 1.00 30.77 101 ALA A O 1
ATOM 784 N N . GLY A 1 102 ? -32.847 -4.570 -53.104 1.00 27.61 102 GLY A N 1
ATOM 785 C CA . GLY A 1 102 ? -33.331 -3.495 -53.980 1.00 27.61 102 GLY A CA 1
ATOM 786 C C . GLY A 1 102 ? -32.786 -2.088 -53.712 1.00 27.61 102 GLY A C 1
ATOM 787 O O . GLY A 1 102 ? -33.255 -1.415 -52.811 1.00 27.61 102 GLY A O 1
ATOM 788 N N . SER A 1 103 ? -31.833 -1.686 -54.559 1.00 27.39 103 SER A N 1
ATOM 789 C CA . SER A 1 103 ? -31.666 -0.388 -55.247 1.00 27.39 103 SER A CA 1
ATOM 790 C C . SER A 1 103 ? -31.801 0.983 -54.544 1.00 27.39 103 SER A C 1
ATOM 792 O O . SER A 1 103 ? -32.800 1.309 -53.917 1.00 27.39 103 SER A O 1
ATOM 794 N N . SER A 1 104 ? -30.826 1.822 -54.930 1.00 28.55 104 SER A N 1
ATOM 795 C CA . SER A 1 104 ? -30.848 3.270 -55.235 1.00 28.55 104 SER A CA 1
ATOM 796 C C . SER A 1 104 ? -30.952 4.334 -54.134 1.00 28.55 104 SER A C 1
ATOM 798 O O . SER A 1 104 ? -31.899 4.398 -53.362 1.00 28.55 104 SER A O 1
ATOM 800 N N . ASP A 1 105 ? -29.982 5.243 -54.271 1.00 28.11 105 ASP A N 1
ATOM 801 C CA . ASP A 1 105 ? -29.988 6.694 -54.092 1.00 28.11 105 ASP A CA 1
ATOM 802 C C . ASP A 1 105 ? -30.067 7.347 -52.713 1.00 28.11 105 ASP A C 1
ATOM 804 O O . ASP A 1 105 ? -30.759 6.952 -51.779 1.00 28.11 105 ASP A O 1
ATOM 808 N N . GLY A 1 106 ? -29.223 8.374 -52.609 1.00 28.92 106 GLY A N 1
ATOM 809 C CA . GLY A 1 106 ? -28.838 9.030 -51.380 1.00 28.92 106 GLY A CA 1
ATOM 810 C C . GLY A 1 106 ? -29.836 10.060 -50.884 1.00 28.92 106 GLY A C 1
ATOM 811 O O . GLY A 1 106 ? -30.521 10.724 -51.652 1.00 28.92 106 GLY A O 1
ATOM 812 N N . ASN A 1 107 ? -29.796 10.290 -49.575 1.00 26.75 107 ASN A N 1
ATOM 813 C CA . ASN A 1 107 ? -29.961 11.630 -49.041 1.00 26.75 107 ASN A CA 1
ATOM 814 C C . ASN A 1 107 ? -29.288 11.757 -47.669 1.00 26.75 107 ASN A C 1
ATOM 816 O O . ASN A 1 107 ? -29.344 10.854 -46.833 1.00 26.75 107 ASN A O 1
ATOM 820 N N . LYS A 1 108 ? -28.635 12.901 -47.452 1.00 35.38 108 LYS A N 1
ATOM 821 C CA . LYS A 1 108 ? -28.121 13.346 -46.156 1.00 35.38 108 LYS A CA 1
ATOM 822 C C . LYS A 1 108 ? -29.307 13.643 -45.238 1.00 35.38 108 LYS A C 1
ATOM 824 O O . LYS A 1 108 ? -30.114 14.508 -45.553 1.00 35.38 108 LYS A O 1
ATOM 829 N N . SER A 1 109 ? -29.327 13.056 -44.047 1.00 26.09 109 SER A N 1
ATOM 830 C CA . SER A 1 109 ? -30.032 13.655 -42.912 1.00 26.09 109 SER A CA 1
ATOM 831 C C . SER A 1 109 ? -29.357 13.279 -41.599 1.00 26.09 109 SER A C 1
ATOM 833 O O . SER A 1 109 ? -29.173 12.110 -41.271 1.00 26.09 109 SER A O 1
ATOM 835 N N . SER A 1 110 ? -28.980 14.317 -40.866 1.00 34.59 110 SER A N 1
ATOM 836 C CA . SER A 1 110 ? -28.448 14.315 -39.511 1.00 34.59 110 SER A CA 1
ATOM 837 C C . SER A 1 110 ? -29.335 13.542 -38.531 1.00 34.59 110 SER A C 1
ATOM 839 O O . SER A 1 110 ? -30.463 13.956 -38.268 1.00 34.59 110 SER A O 1
ATOM 841 N N . SER A 1 111 ? -28.800 12.493 -37.905 1.00 25.47 111 SER A N 1
ATOM 842 C CA . SER A 1 111 ? -29.384 11.897 -36.701 1.00 25.47 111 SER A CA 1
ATOM 843 C C . SER A 1 111 ? -28.407 12.039 -35.537 1.00 25.47 111 SER A C 1
ATOM 845 O O . SER A 1 111 ? -27.384 11.359 -35.452 1.00 25.47 111 SER A O 1
ATOM 847 N N . LYS A 1 112 ? -28.755 12.979 -34.661 1.00 27.38 112 LYS A N 1
ATOM 848 C CA . LYS A 1 112 ? -28.200 13.250 -33.335 1.00 27.38 112 LYS A CA 1
ATOM 849 C C . LYS A 1 112 ? -28.040 11.922 -32.580 1.00 27.38 112 LYS A C 1
ATOM 851 O O . LYS A 1 112 ? -29.039 11.285 -32.256 1.00 27.38 112 LYS A O 1
ATOM 856 N N . SER A 1 113 ? -26.803 11.478 -32.336 1.00 24.47 113 SER A N 1
ATOM 857 C CA . SER A 1 113 ? -26.573 10.297 -31.505 1.00 24.47 113 SER A CA 1
ATOM 858 C C . SER A 1 113 ? -26.885 10.666 -30.058 1.00 24.47 113 SER A C 1
ATOM 860 O O . SER A 1 113 ? -26.215 11.476 -29.417 1.00 24.47 113 SER A O 1
ATOM 862 N N . THR A 1 114 ? -27.976 10.107 -29.553 1.00 25.53 114 THR A N 1
ATOM 863 C CA . THR A 1 114 ? -28.283 10.077 -28.130 1.00 25.53 114 THR A CA 1
ATOM 864 C C . THR A 1 114 ? -27.141 9.365 -27.420 1.00 25.53 114 THR A C 1
ATOM 866 O O . THR A 1 114 ? -26.862 8.189 -27.664 1.00 25.53 114 THR A O 1
ATOM 869 N N . LYS A 1 115 ? -26.446 10.133 -26.584 1.00 28.17 115 LYS A N 1
ATOM 870 C CA . LYS A 1 115 ? -25.398 9.700 -25.668 1.00 28.17 115 LYS A CA 1
ATOM 871 C C . LYS A 1 115 ? -25.962 8.554 -24.825 1.00 28.17 115 LYS A C 1
ATOM 873 O O . LYS A 1 115 ? -26.870 8.771 -24.032 1.00 28.17 115 LYS A O 1
ATOM 878 N N . SER A 1 116 ? -25.463 7.343 -25.066 1.00 26.77 116 SER A N 1
ATOM 879 C CA . SER A 1 116 ? -25.671 6.182 -24.201 1.00 26.77 116 SER A CA 1
ATOM 880 C C . SER A 1 116 ? -25.334 6.605 -22.776 1.00 26.77 116 SER A C 1
ATOM 882 O O . SER A 1 116 ? -24.196 7.000 -22.519 1.00 26.77 116 SER A O 1
ATOM 884 N N . SER A 1 117 ? -26.321 6.572 -21.885 1.00 31.02 117 SER A N 1
ATOM 885 C CA . SER A 1 117 ? -26.099 6.607 -20.446 1.00 31.02 117 SER A CA 1
ATOM 886 C C . SER A 1 117 ? -25.113 5.491 -20.116 1.00 31.02 117 SER A C 1
ATOM 888 O O . SER A 1 117 ? -25.297 4.348 -20.538 1.00 31.02 117 SER A O 1
ATOM 890 N N . ASN A 1 118 ? -24.012 5.841 -19.461 1.00 34.72 118 ASN A N 1
ATOM 891 C CA . ASN A 1 118 ? -23.201 4.840 -18.795 1.00 34.72 118 ASN A CA 1
ATOM 892 C C . ASN A 1 118 ? -24.055 4.340 -17.632 1.00 34.72 118 ASN A C 1
ATOM 894 O O . ASN A 1 118 ? -24.428 5.136 -16.774 1.00 34.72 118 ASN A O 1
ATOM 898 N N . ASP A 1 119 ? -24.405 3.058 -17.654 1.00 34.59 119 ASP A N 1
ATOM 899 C CA . ASP A 1 119 ? -24.939 2.354 -16.495 1.00 34.59 119 ASP A CA 1
ATOM 900 C C . ASP A 1 119 ? -23.802 2.299 -15.457 1.00 34.59 119 ASP A C 1
ATOM 902 O O . ASP A 1 119 ? -22.968 1.392 -15.486 1.00 34.59 119 ASP A O 1
ATOM 906 N N . GLU A 1 120 ? -23.673 3.342 -14.633 1.00 45.88 120 GLU A N 1
ATOM 907 C CA . GLU A 1 120 ? -22.784 3.323 -13.473 1.00 45.88 120 GLU A CA 1
ATOM 908 C C . GLU A 1 120 ? -23.410 2.387 -12.435 1.00 45.88 120 GLU A C 1
ATOM 910 O O . GLU A 1 120 ? -24.548 2.574 -12.005 1.00 45.88 120 GLU A O 1
ATOM 915 N N . GLU A 1 121 ? -22.683 1.317 -12.116 1.00 50.50 121 GLU A N 1
ATOM 916 C CA . GLU A 1 121 ? -23.001 0.392 -11.028 1.00 50.50 121 GLU A CA 1
ATOM 917 C C . GLU A 1 121 ? -23.200 1.227 -9.747 1.00 50.50 121 GLU A C 1
ATOM 919 O O . GLU A 1 121 ? -22.357 2.087 -9.478 1.00 50.50 121 GLU A O 1
ATOM 924 N N . PRO A 1 122 ? -24.303 1.074 -8.990 1.00 52.38 122 PRO A N 1
ATOM 925 C CA . PRO A 1 122 ? -24.557 1.921 -7.833 1.00 52.38 122 PRO A CA 1
ATOM 926 C C . PRO A 1 122 ? -23.456 1.707 -6.793 1.00 52.38 122 PRO A C 1
ATOM 928 O O . PRO A 1 122 ? -23.269 0.612 -6.267 1.00 52.38 122 PRO A O 1
ATOM 931 N N . THR A 1 123 ? -22.701 2.769 -6.528 1.00 68.94 123 THR A N 1
ATOM 932 C CA . THR A 1 123 ? -21.624 2.783 -5.541 1.00 68.94 123 THR A CA 1
ATOM 933 C C . THR A 1 123 ? -22.132 3.409 -4.253 1.00 68.94 123 THR A C 1
ATOM 935 O O . THR A 1 123 ? -22.614 4.542 -4.283 1.00 68.94 123 THR A O 1
ATOM 938 N N . LEU A 1 124 ? -21.974 2.706 -3.131 1.00 82.69 124 LEU A N 1
ATOM 939 C CA . LEU A 1 124 ? -22.205 3.268 -1.801 1.00 82.69 124 LEU A CA 1
ATOM 940 C C . LEU A 1 124 ? -21.348 4.531 -1.614 1.00 82.69 124 LEU A C 1
ATOM 942 O O . LEU A 1 124 ? -20.148 4.517 -1.906 1.00 82.69 124 LEU A O 1
ATOM 946 N N . SER A 1 125 ? -21.943 5.614 -1.126 1.00 86.44 125 SER A N 1
ATOM 947 C CA . SER A 1 125 ? -21.230 6.843 -0.784 1.00 86.44 125 SER A CA 1
ATOM 948 C C . SER A 1 125 ? -20.669 6.788 0.641 1.00 86.44 125 SER A C 1
ATOM 950 O O . SER A 1 125 ? -21.182 6.093 1.517 1.00 86.44 125 SER A O 1
ATOM 952 N N . SER A 1 126 ? -19.606 7.551 0.905 1.00 84.81 126 SER A N 1
ATOM 953 C CA . SER A 1 126 ? -19.004 7.623 2.247 1.00 84.81 126 SER A CA 1
ATOM 954 C C . SER A 1 126 ? -19.945 8.213 3.304 1.00 84.81 126 SER A C 1
ATOM 956 O O . SER A 1 126 ? -19.743 7.959 4.485 1.00 84.81 126 SER A O 1
ATOM 958 N N . GLU A 1 127 ? -20.936 9.008 2.891 1.00 89.31 127 GLU A N 1
ATOM 959 C CA . GLU A 1 127 ? -21.909 9.680 3.768 1.00 89.31 127 GLU A CA 1
ATOM 960 C C . GLU A 1 127 ? -22.991 8.721 4.278 1.00 89.31 127 GLU A C 1
ATOM 962 O O . GLU A 1 127 ? -23.644 8.999 5.277 1.00 89.31 127 GLU A O 1
ATOM 967 N N . GLU A 1 128 ? -23.169 7.576 3.618 1.00 91.75 128 GLU A N 1
ATOM 968 C CA . GLU A 1 128 ? -24.119 6.548 4.046 1.00 91.75 128 GLU A CA 1
ATOM 969 C C . GLU A 1 128 ? -23.564 5.676 5.178 1.00 91.75 128 GLU A C 1
ATOM 971 O O . GLU A 1 128 ? -24.346 5.066 5.908 1.00 91.75 128 GLU A O 1
ATOM 976 N N . ILE A 1 129 ? -22.237 5.622 5.344 1.00 93.88 129 ILE A N 1
ATOM 977 C CA . ILE A 1 129 ? -21.558 4.792 6.345 1.00 93.88 129 ILE A CA 1
ATOM 978 C C . ILE A 1 129 ? -21.597 5.492 7.705 1.00 93.88 129 ILE A C 1
ATOM 980 O O . ILE A 1 129 ? -20.927 6.502 7.914 1.00 93.88 129 ILE A O 1
ATOM 984 N N . GLN A 1 130 ? -22.332 4.903 8.645 1.00 94.94 130 GLN A N 1
ATOM 985 C CA . GLN A 1 130 ? -22.446 5.381 10.020 1.00 94.94 130 GLN A CA 1
ATOM 986 C C . GLN A 1 130 ? -21.258 4.938 10.878 1.00 94.94 130 GLN A C 1
ATOM 988 O O . GLN A 1 130 ? -20.695 5.737 11.624 1.00 94.94 130 GLN A O 1
ATOM 993 N N . SER A 1 131 ? -20.883 3.660 10.808 1.00 95.62 131 SER A N 1
ATOM 994 C CA . SER A 1 131 ? -19.787 3.113 11.608 1.00 95.62 131 SER A CA 1
ATOM 995 C C . SER A 1 131 ? -19.133 1.914 10.926 1.00 95.62 131 SER A C 1
ATOM 997 O O . SER A 1 131 ? -19.718 1.257 10.060 1.00 95.62 131 SER A O 1
ATOM 999 N N . VAL A 1 132 ? -17.883 1.657 11.313 1.00 96.06 132 VAL A N 1
ATOM 1000 C CA . VAL A 1 132 ? -17.119 0.474 10.917 1.00 96.06 132 VAL A CA 1
ATOM 1001 C C . VAL A 1 132 ? -16.470 -0.110 12.160 1.00 96.06 132 VAL A C 1
ATOM 1003 O O . VAL A 1 132 ? -15.881 0.626 12.949 1.00 96.06 132 VAL A O 1
ATOM 1006 N N . THR A 1 133 ? -16.543 -1.425 12.328 1.00 94.62 133 THR A N 1
ATOM 1007 C CA . THR A 1 133 ? -15.862 -2.144 13.412 1.00 94.62 133 THR A CA 1
ATOM 1008 C C . THR A 1 133 ? -15.097 -3.327 12.837 1.00 94.62 133 THR A C 1
ATOM 1010 O O . THR A 1 133 ? -15.649 -4.105 12.062 1.00 94.62 133 THR A O 1
ATOM 1013 N N . LEU A 1 134 ? -13.818 -3.452 13.195 1.00 91.94 134 LEU A N 1
ATOM 1014 C CA . LEU A 1 134 ? -13.002 -4.614 12.849 1.00 91.94 134 LEU A CA 1
ATOM 1015 C C . LEU A 1 134 ? -13.201 -5.703 13.903 1.00 91.94 134 LEU A C 1
ATOM 1017 O O . LEU A 1 134 ? -13.053 -5.443 15.095 1.00 91.94 134 LEU A O 1
ATOM 1021 N N . LEU A 1 135 ? -13.525 -6.909 13.452 1.00 88.44 135 LEU A N 1
ATOM 1022 C CA . LEU A 1 135 ? -13.730 -8.085 14.290 1.00 88.44 135 LEU A CA 1
ATOM 1023 C C . LEU A 1 135 ? -12.756 -9.185 13.850 1.00 88.44 135 LEU A C 1
ATOM 1025 O O . LEU A 1 135 ? -12.636 -9.406 12.642 1.00 88.44 135 LEU A O 1
ATOM 1029 N N . PRO A 1 136 ? -12.070 -9.880 14.773 1.00 84.62 136 PRO A N 1
ATOM 1030 C CA . PRO A 1 136 ? -11.291 -11.067 14.429 1.00 84.62 136 PRO A CA 1
ATOM 1031 C C . PRO A 1 136 ? -12.174 -12.117 13.746 1.00 84.62 136 PRO A C 1
ATOM 1033 O O . PRO A 1 136 ? -13.315 -12.346 14.159 1.00 84.62 136 PRO A O 1
ATOM 1036 N N . ASN A 1 137 ? -11.662 -12.752 12.696 1.00 77.44 137 ASN A N 1
ATOM 1037 C CA . ASN A 1 137 ? -12.350 -13.838 12.015 1.00 77.44 137 ASN A CA 1
ATOM 1038 C C . ASN A 1 137 ? -11.927 -15.184 12.617 1.00 77.44 137 ASN A C 1
ATOM 1040 O O . ASN A 1 137 ? -10.952 -15.788 12.186 1.00 77.44 137 ASN A O 1
ATOM 1044 N N . ASN A 1 138 ? -12.698 -15.673 13.588 1.00 65.19 138 ASN A N 1
ATOM 1045 C CA . ASN A 1 138 ? -12.400 -16.913 14.321 1.00 65.19 138 ASN A CA 1
ATOM 1046 C C . ASN A 1 138 ? -12.505 -18.201 13.478 1.00 65.19 138 ASN A C 1
ATOM 1048 O O . ASN A 1 138 ? -12.305 -19.291 14.011 1.00 65.19 138 ASN A O 1
ATOM 1052 N N . ASN A 1 139 ? -12.874 -18.105 12.197 1.00 61.53 139 ASN A N 1
ATOM 1053 C CA . ASN A 1 139 ? -13.024 -19.270 11.324 1.00 61.53 139 ASN A CA 1
ATOM 1054 C C . ASN A 1 139 ? -11.688 -19.793 10.780 1.00 61.53 139 ASN A C 1
ATOM 1056 O O . ASN A 1 139 ? -11.623 -20.951 10.373 1.00 61.53 139 ASN A O 1
ATOM 1060 N N . ASP A 1 140 ? -10.636 -18.974 10.810 1.00 56.53 140 ASP A N 1
ATOM 1061 C CA . ASP A 1 140 ? -9.295 -19.351 10.379 1.00 56.53 140 ASP A CA 1
ATOM 1062 C C . ASP A 1 140 ? -8.337 -19.239 11.572 1.00 56.53 140 ASP A C 1
ATOM 1064 O O . ASP A 1 140 ? -8.406 -18.279 12.334 1.00 56.53 140 ASP A O 1
ATOM 1068 N N . ASN A 1 141 ? -7.406 -20.188 11.733 1.00 58.44 141 ASN A N 1
ATOM 1069 C CA . ASN A 1 141 ? -6.321 -20.122 12.734 1.00 58.44 141 ASN A CA 1
ATOM 1070 C C . ASN A 1 141 ? -5.283 -19.013 12.413 1.00 58.44 141 ASN A C 1
ATOM 1072 O O . ASN A 1 141 ? -4.102 -19.153 12.730 1.00 58.44 141 ASN A O 1
ATOM 1076 N N . ASP A 1 142 ? -5.697 -17.959 11.711 1.00 66.75 142 ASP A N 1
ATOM 1077 C CA . ASP A 1 142 ? -4.886 -16.809 11.339 1.00 66.75 142 ASP A CA 1
ATOM 1078 C C . ASP A 1 142 ? -5.331 -15.604 12.172 1.00 66.75 142 ASP A C 1
ATOM 1080 O O . ASP A 1 142 ? -6.353 -14.975 11.891 1.00 66.75 142 ASP A O 1
ATOM 1084 N N . ASP A 1 143 ? -4.531 -15.269 13.186 1.00 63.88 143 ASP A N 1
ATOM 1085 C CA . ASP A 1 143 ? -4.752 -14.130 14.089 1.00 63.88 143 ASP A CA 1
ATOM 1086 C C . ASP A 1 143 ? -4.788 -12.770 13.356 1.00 63.88 143 ASP A C 1
ATOM 1088 O O . ASP A 1 143 ? -5.151 -11.746 13.942 1.00 63.88 143 ASP A O 1
ATOM 1092 N N . ASN A 1 144 ? -4.405 -12.733 12.073 1.00 71.88 144 ASN A N 1
ATOM 1093 C CA . ASN A 1 144 ? -4.463 -11.545 11.224 1.00 71.88 144 ASN A CA 1
ATOM 1094 C C . ASN A 1 144 ? -5.682 -11.513 10.292 1.00 71.88 144 ASN A C 1
ATOM 1096 O O . ASN A 1 144 ? -5.805 -10.604 9.467 1.00 71.88 144 ASN A O 1
ATOM 1100 N N . ASN A 1 145 ? -6.608 -12.462 10.420 1.00 82.12 145 ASN A N 1
ATOM 1101 C CA . ASN A 1 145 ? -7.834 -12.449 9.644 1.00 82.12 145 ASN A CA 1
ATOM 1102 C C . ASN A 1 145 ? -8.910 -11.599 10.338 1.00 82.12 145 ASN A C 1
ATOM 1104 O O . ASN A 1 145 ? -9.292 -11.854 11.480 1.00 82.12 145 ASN A O 1
ATOM 1108 N N . PHE A 1 146 ? -9.422 -10.585 9.639 1.00 89.62 146 PHE A N 1
ATOM 1109 C CA . PHE A 1 146 ? -10.417 -9.649 10.162 1.00 89.62 146 PHE A CA 1
ATOM 1110 C C . PHE A 1 146 ? -11.621 -9.559 9.238 1.00 89.62 146 PHE A C 1
ATOM 1112 O O . PHE A 1 146 ? -11.482 -9.517 8.019 1.00 89.62 146 PHE A O 1
ATOM 1119 N N . MET A 1 147 ? -12.799 -9.410 9.830 1.00 92.50 147 MET A N 1
ATOM 1120 C CA . MET A 1 147 ? -14.007 -8.983 9.140 1.00 92.50 147 MET A CA 1
ATOM 1121 C C . MET A 1 147 ? -14.328 -7.537 9.519 1.00 92.50 147 MET A C 1
ATOM 1123 O O . MET A 1 147 ? -14.216 -7.145 10.680 1.00 92.50 147 MET A O 1
ATOM 1127 N N . ALA A 1 148 ? -14.742 -6.729 8.547 1.00 94.38 148 ALA A N 1
ATOM 1128 C CA . ALA A 1 148 ? -15.250 -5.388 8.793 1.00 94.38 148 ALA A CA 1
ATOM 1129 C C . ALA A 1 148 ? -16.776 -5.417 8.852 1.00 94.38 148 ALA A C 1
ATOM 1131 O O . ALA A 1 148 ? -17.432 -5.685 7.846 1.00 94.38 148 ALA A O 1
ATOM 1132 N N . HIS A 1 149 ? -17.336 -5.116 10.018 1.00 95.88 149 HIS A N 1
ATOM 1133 C CA . HIS A 1 149 ? -18.762 -4.882 10.184 1.00 95.88 149 HIS A CA 1
ATOM 1134 C C . HIS A 1 149 ? -19.078 -3.421 9.851 1.00 95.88 149 HIS A C 1
ATOM 1136 O O . HIS A 1 149 ? -18.487 -2.510 10.433 1.00 95.88 149 HIS A O 1
ATOM 1142 N N . ILE A 1 150 ? -19.979 -3.204 8.896 1.00 95.69 150 ILE A N 1
ATOM 1143 C CA . ILE A 1 150 ? -20.382 -1.894 8.385 1.00 95.69 150 ILE A CA 1
ATOM 1144 C C . ILE A 1 150 ? -21.833 -1.641 8.778 1.00 95.69 150 ILE A C 1
ATOM 1146 O O . ILE A 1 150 ? -22.714 -2.433 8.444 1.00 95.69 150 ILE A O 1
ATOM 1150 N N . GLN A 1 151 ? -22.084 -0.504 9.422 1.00 96.25 151 GLN A N 1
ATOM 1151 C CA . GLN A 1 151 ? -23.429 -0.005 9.686 1.00 96.25 151 GLN A CA 1
ATOM 1152 C C . GLN A 1 151 ? -23.685 1.245 8.849 1.00 96.25 151 GLN A C 1
ATOM 1154 O O . GLN A 1 151 ? -22.861 2.162 8.818 1.00 96.25 151 GLN A O 1
ATOM 1159 N N . LEU A 1 152 ? -24.833 1.290 8.179 1.00 95.50 152 LEU A N 1
ATOM 1160 C CA . LEU A 1 152 ? -25.294 2.448 7.422 1.00 95.50 152 LEU A CA 1
ATOM 1161 C C . LEU A 1 152 ? -26.299 3.274 8.230 1.00 95.50 152 LEU A C 1
ATOM 1163 O O . LEU A 1 152 ? -27.038 2.741 9.057 1.00 95.50 152 LEU A O 1
ATOM 1167 N N . HIS A 1 153 ? -26.406 4.567 7.919 1.00 92.44 153 HIS A N 1
ATOM 1168 C CA . HIS A 1 153 ? -27.353 5.479 8.576 1.00 92.44 153 HIS A CA 1
ATOM 1169 C C . HIS A 1 153 ? -28.827 5.080 8.408 1.00 92.44 153 HIS A C 1
ATOM 1171 O O . HIS A 1 153 ? -29.662 5.442 9.234 1.00 92.44 153 HIS A O 1
ATOM 1177 N N . ASN A 1 154 ? -29.158 4.321 7.362 1.00 92.69 154 ASN A N 1
ATOM 1178 C CA . ASN A 1 154 ? -30.507 3.798 7.137 1.00 92.69 154 ASN A CA 1
ATOM 1179 C C . ASN A 1 154 ? -30.824 2.532 7.965 1.00 92.69 154 ASN A C 1
ATOM 1181 O O . ASN A 1 154 ? -31.879 1.933 7.775 1.00 92.69 154 ASN A O 1
ATOM 1185 N N . GLY A 1 155 ? -29.913 2.106 8.848 1.00 93.25 155 GLY A N 1
ATOM 1186 C CA . GLY A 1 155 ? -30.051 0.920 9.693 1.00 93.25 155 GLY A CA 1
ATOM 1187 C C . GLY A 1 155 ? -29.562 -0.386 9.060 1.00 93.25 155 GLY A C 1
ATOM 1188 O O . GLY A 1 155 ? -29.490 -1.394 9.757 1.00 93.25 155 GLY A O 1
ATOM 1189 N N . THR A 1 156 ? -29.192 -0.390 7.775 1.00 94.25 156 THR A N 1
ATOM 1190 C CA . THR A 1 156 ? -28.629 -1.577 7.109 1.00 94.25 156 THR A CA 1
ATOM 1191 C C . THR A 1 156 ? -27.269 -1.923 7.706 1.00 94.25 156 THR A C 1
ATOM 1193 O O . THR A 1 156 ? -26.440 -1.040 7.929 1.00 94.25 156 THR A O 1
ATOM 1196 N N . GLN A 1 157 ? -27.022 -3.214 7.918 1.00 94.81 157 GLN A N 1
ATOM 1197 C CA . GLN A 1 157 ? -25.752 -3.738 8.408 1.00 94.81 157 GLN A CA 1
ATOM 1198 C C . GLN A 1 157 ? -25.264 -4.860 7.501 1.00 94.81 157 GLN A C 1
ATOM 1200 O O . GLN A 1 157 ? -26.064 -5.649 6.998 1.00 94.81 157 GLN A O 1
ATOM 1205 N N . PHE A 1 158 ? -23.956 -4.931 7.292 1.00 93.00 158 PHE A N 1
ATOM 1206 C CA . PHE A 1 158 ? -23.325 -6.027 6.567 1.00 93.00 158 PHE A CA 1
ATOM 1207 C C . PHE A 1 158 ? -21.884 -6.209 7.027 1.00 93.00 158 PHE A C 1
ATOM 1209 O O . PHE A 1 158 ? -21.262 -5.294 7.563 1.00 93.00 158 PHE A O 1
ATOM 1216 N N . THR A 1 159 ? -21.348 -7.401 6.802 1.00 93.94 159 THR A N 1
ATOM 1217 C CA . THR A 1 159 ? -19.971 -7.741 7.140 1.00 93.94 159 THR A CA 1
ATOM 1218 C C . THR A 1 159 ? -19.213 -8.036 5.851 1.00 93.94 159 THR A C 1
ATOM 1220 O O . THR A 1 159 ? -19.764 -8.618 4.921 1.00 93.94 159 THR A O 1
ATOM 1223 N N . VAL A 1 160 ? -17.961 -7.597 5.758 1.00 93.31 160 VAL A N 1
ATOM 1224 C CA . VAL A 1 160 ? -17.137 -7.799 4.564 1.00 93.31 160 VAL A CA 1
ATOM 1225 C C . VAL A 1 160 ? -15.704 -8.142 4.940 1.00 93.31 160 VAL A C 1
ATOM 1227 O O . VAL A 1 160 ? -15.139 -7.571 5.872 1.00 93.31 160 VAL A O 1
ATOM 1230 N N . HIS A 1 161 ? -15.101 -9.061 4.193 1.00 93.50 161 HIS A N 1
ATOM 1231 C CA . HIS A 1 161 ? -13.685 -9.380 4.321 1.00 93.50 161 HIS A CA 1
ATOM 1232 C C . HIS A 1 161 ? -12.848 -8.257 3.667 1.00 93.50 161 HIS A C 1
ATOM 1234 O O . HIS A 1 161 ? -12.948 -8.046 2.457 1.00 93.50 161 HIS A O 1
ATOM 1240 N N . PRO A 1 162 ? -12.019 -7.493 4.402 1.00 95.50 162 PRO A N 1
ATOM 1241 C CA . PRO A 1 162 ? -11.329 -6.321 3.857 1.00 95.50 162 PRO A CA 1
ATOM 1242 C C . PRO A 1 162 ? -10.456 -6.579 2.609 1.00 95.50 162 PRO A C 1
ATOM 1244 O O . PRO A 1 162 ? -10.455 -5.726 1.712 1.00 95.50 162 PRO A O 1
ATOM 1247 N N . PRO A 1 163 ? -9.776 -7.735 2.458 1.00 95.19 163 PRO A N 1
ATOM 1248 C CA . PRO A 1 163 ? -9.091 -8.104 1.220 1.00 95.19 163 PRO A CA 1
ATOM 1249 C C . PRO A 1 163 ? -10.002 -8.311 0.002 1.00 95.19 163 PRO A C 1
ATOM 1251 O O . PRO A 1 163 ? -9.508 -8.214 -1.118 1.00 95.19 163 PRO A O 1
ATOM 1254 N N . SER A 1 164 ? -11.307 -8.564 0.161 1.00 93.75 164 SER A N 1
ATOM 1255 C CA . SER A 1 164 ? -12.227 -8.693 -0.984 1.00 93.75 164 SER A CA 1
ATOM 1256 C C . SER A 1 164 ? -12.740 -7.349 -1.508 1.00 93.75 164 SER A C 1
ATOM 1258 O O . SER A 1 164 ? -13.328 -7.305 -2.587 1.00 93.75 164 SER A O 1
ATOM 1260 N N . LEU A 1 165 ? -12.524 -6.253 -0.772 1.00 92.44 165 LEU A N 1
ATOM 1261 C CA . LEU A 1 165 ? -12.942 -4.914 -1.184 1.00 92.44 165 LEU A CA 1
ATOM 1262 C C . LEU A 1 165 ? -12.051 -4.389 -2.306 1.00 92.44 165 LEU A C 1
ATOM 1264 O O . LEU A 1 165 ? -10.856 -4.148 -2.131 1.00 92.44 165 LEU A O 1
ATOM 1268 N N . HIS A 1 166 ? -12.643 -4.129 -3.462 1.00 90.62 166 HIS A N 1
ATOM 1269 C CA . HIS A 1 166 ? -11.923 -3.551 -4.573 1.00 90.62 166 HIS A CA 1
ATOM 1270 C C . HIS A 1 166 ? -11.640 -2.062 -4.317 1.00 90.62 166 HIS A C 1
ATOM 1272 O O . HIS A 1 166 ? -12.547 -1.235 -4.295 1.00 90.62 166 HIS A O 1
ATOM 1278 N N . GLN A 1 167 ? -10.364 -1.671 -4.309 1.00 89.56 167 GLN A N 1
ATOM 1279 C CA . GLN A 1 167 ? -9.914 -0.316 -3.935 1.00 89.56 167 GLN A CA 1
ATOM 1280 C C . GLN A 1 167 ? -10.549 0.846 -4.742 1.00 89.56 167 GLN A C 1
ATOM 1282 O O . GLN A 1 167 ? -10.682 1.954 -4.228 1.00 89.56 167 GLN A O 1
ATOM 1287 N N . ARG A 1 168 ? -10.948 0.616 -6.008 1.00 85.75 168 ARG A N 1
ATOM 1288 C CA . ARG A 1 168 ? -11.732 1.570 -6.836 1.00 85.75 168 ARG A CA 1
ATOM 1289 C C . ARG A 1 168 ? -13.258 1.399 -6.794 1.00 85.75 168 ARG A C 1
ATOM 1291 O O . ARG A 1 168 ? -13.957 2.383 -6.610 1.00 85.75 168 ARG A O 1
ATOM 1298 N N . ARG A 1 169 ? -13.773 0.194 -7.063 1.00 87.31 169 ARG A N 1
ATOM 1299 C CA . ARG A 1 169 ? -15.217 -0.075 -7.166 1.00 87.31 169 ARG A CA 1
ATOM 1300 C C . ARG A 1 169 ? -15.918 0.053 -5.815 1.00 87.31 169 ARG A C 1
ATOM 1302 O O . ARG A 1 169 ? -16.957 0.690 -5.739 1.00 87.31 169 ARG A O 1
ATOM 1309 N N . ASP A 1 170 ? -15.279 -0.433 -4.756 1.00 90.44 170 ASP A N 1
ATOM 1310 C CA . ASP A 1 170 ? -15.800 -0.407 -3.387 1.00 90.44 170 ASP A CA 1
ATOM 1311 C C . ASP A 1 170 ? -15.137 0.713 -2.563 1.00 90.44 170 ASP A C 1
ATOM 1313 O O . ASP A 1 170 ? -14.936 0.587 -1.356 1.00 90.44 170 ASP A O 1
ATOM 1317 N N . GLN A 1 171 ? -14.735 1.809 -3.221 1.00 89.38 171 GLN A N 1
ATOM 1318 C CA . GLN A 1 171 ? -13.831 2.817 -2.657 1.00 89.38 171 GLN A CA 1
ATOM 1319 C C . GLN A 1 171 ? -14.321 3.407 -1.330 1.00 89.38 171 GLN A C 1
ATOM 1321 O O . GLN A 1 171 ? -13.508 3.580 -0.426 1.00 89.38 171 GLN A O 1
ATOM 1326 N N . ALA A 1 172 ? -15.613 3.717 -1.195 1.00 91.50 172 ALA A N 1
ATOM 1327 C CA . ALA A 1 172 ? -16.153 4.294 0.037 1.00 91.50 172 ALA A CA 1
ATOM 1328 C C . ALA A 1 172 ? -15.994 3.339 1.229 1.00 91.50 172 ALA A C 1
ATOM 1330 O O . ALA A 1 172 ? -15.447 3.724 2.263 1.00 91.50 172 ALA A O 1
ATOM 1331 N N . VAL A 1 173 ? -16.392 2.075 1.052 1.00 94.25 173 VAL A N 1
ATOM 1332 C CA . VAL A 1 173 ? -16.275 1.036 2.085 1.00 94.25 173 VAL A CA 1
ATOM 1333 C C . VAL A 1 173 ? -14.806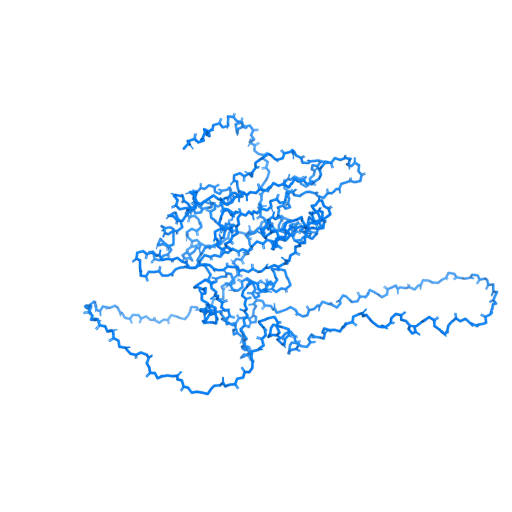 0.740 2.368 1.00 94.25 173 VAL A C 1
ATOM 1335 O O . VAL A 1 173 ? -14.387 0.764 3.521 1.00 94.25 173 VAL A O 1
ATOM 1338 N N . TRP A 1 174 ? -13.986 0.556 1.330 1.00 94.75 174 TRP A N 1
ATOM 1339 C CA . TRP A 1 174 ? -12.548 0.328 1.480 1.00 94.75 174 TRP A CA 1
ATOM 1340 C C . TRP A 1 174 ? -11.857 1.462 2.251 1.00 94.75 174 TRP A C 1
ATOM 1342 O O . TRP A 1 174 ? -11.062 1.197 3.152 1.00 94.75 174 TRP A O 1
ATOM 1352 N N . LEU A 1 175 ? -12.190 2.725 1.961 1.00 92.50 175 LEU A N 1
ATOM 1353 C CA . LEU A 1 175 ? -11.677 3.880 2.701 1.00 92.50 175 LEU A CA 1
ATOM 1354 C C . LEU A 1 175 ? -12.150 3.893 4.156 1.00 92.50 175 LEU A C 1
ATOM 1356 O O . LEU A 1 175 ? -11.363 4.221 5.043 1.00 92.50 175 LEU A O 1
ATOM 1360 N N . ALA A 1 176 ? -13.414 3.555 4.412 1.00 94.50 176 ALA A N 1
ATOM 1361 C CA . ALA A 1 176 ? -13.965 3.515 5.761 1.00 94.50 176 ALA A CA 1
ATOM 1362 C C . ALA A 1 176 ? -13.297 2.428 6.619 1.00 94.50 176 ALA A C 1
ATOM 1364 O O . ALA A 1 176 ? -12.930 2.693 7.764 1.00 94.50 176 ALA A O 1
ATOM 1365 N N . VAL A 1 177 ? -13.040 1.252 6.040 1.00 95.31 177 VAL A N 1
ATOM 1366 C CA . VAL A 1 177 ? -12.283 0.168 6.685 1.00 95.31 177 VAL A CA 1
ATOM 1367 C C . VAL A 1 177 ? -10.825 0.567 6.902 1.00 95.31 177 VAL A C 1
ATOM 1369 O O . VAL A 1 177 ? -10.280 0.386 7.986 1.00 95.31 177 VAL A O 1
ATOM 1372 N N . ARG A 1 178 ? -10.191 1.205 5.914 1.00 94.69 178 ARG A N 1
ATOM 1373 C CA . ARG A 1 178 ? -8.812 1.701 6.023 1.00 94.69 178 ARG A CA 1
ATOM 1374 C C . ARG A 1 178 ? -8.630 2.767 7.109 1.00 94.69 178 ARG A C 1
ATOM 1376 O O . ARG A 1 178 ? -7.526 2.909 7.620 1.00 94.69 178 ARG A O 1
ATOM 1383 N N . LYS A 1 179 ? -9.675 3.507 7.486 1.00 92.62 179 LYS A N 1
ATOM 1384 C CA . LYS A 1 179 ? -9.624 4.447 8.622 1.00 92.62 179 LYS A CA 1
ATOM 1385 C C . LYS A 1 179 ? -9.529 3.749 9.983 1.00 92.62 179 LYS A C 1
ATOM 1387 O O . LYS A 1 179 ? -9.141 4.404 10.940 1.00 92.62 179 LYS A O 1
ATOM 1392 N N . GLN A 1 180 ? -9.858 2.458 10.065 1.00 93.00 180 GLN A N 1
ATOM 1393 C CA . GLN A 1 180 ? -9.822 1.697 11.318 1.00 93.00 180 GLN A CA 1
ATOM 1394 C C . GLN A 1 180 ? -8.422 1.191 11.689 1.00 93.00 180 GLN A C 1
ATOM 1396 O O . GLN A 1 180 ? -8.231 0.704 12.798 1.00 93.00 180 GLN A O 1
ATOM 1401 N N . VAL A 1 181 ? -7.437 1.290 10.786 1.00 93.38 181 VAL A N 1
ATOM 1402 C CA . VAL A 1 181 ? -6.056 0.879 11.080 1.00 93.38 181 VAL A CA 1
ATOM 1403 C C . VAL A 1 181 ? -5.195 2.074 11.486 1.00 93.38 181 VAL A C 1
ATOM 1405 O O . VAL A 1 181 ? -5.319 3.164 10.922 1.00 93.38 181 VAL A O 1
ATOM 1408 N N . ASN A 1 182 ? -4.271 1.870 12.427 1.00 94.19 182 ASN A N 1
ATOM 1409 C CA . ASN A 1 182 ? -3.422 2.938 12.955 1.00 94.19 182 ASN A CA 1
ATOM 1410 C C . ASN A 1 182 ? -2.484 3.485 11.868 1.00 94.19 182 ASN A C 1
ATOM 1412 O O . ASN A 1 182 ? -2.400 4.696 11.649 1.00 94.19 182 ASN A O 1
ATOM 1416 N N . VAL A 1 183 ? -1.793 2.601 11.142 1.00 94.75 183 VAL A N 1
ATOM 1417 C CA . VAL A 1 183 ? -0.815 2.986 10.112 1.00 94.75 183 VAL A CA 1
ATOM 1418 C C . VAL A 1 183 ? -0.913 2.060 8.906 1.00 94.75 183 VAL A C 1
ATOM 1420 O O . VAL A 1 183 ? -1.056 0.848 9.035 1.00 94.75 183 VAL A O 1
ATOM 1423 N N . THR A 1 184 ? -0.800 2.630 7.710 1.00 96.56 184 THR A N 1
ATOM 1424 C CA . THR A 1 184 ? -0.830 1.884 6.448 1.00 96.56 184 THR A CA 1
ATOM 1425 C C . THR A 1 184 ? 0.548 1.810 5.794 1.00 96.56 184 THR A C 1
ATOM 1427 O O . THR A 1 184 ? 1.358 2.722 5.942 1.00 96.56 184 THR A O 1
ATOM 1430 N N . ALA A 1 185 ? 0.817 0.770 5.002 1.00 97.50 185 ALA A N 1
ATOM 1431 C CA . ALA A 1 185 ? 2.128 0.521 4.397 1.00 97.50 185 ALA A CA 1
ATOM 1432 C C . ALA A 1 185 ? 2.675 1.719 3.595 1.00 97.50 185 ALA A C 1
ATOM 1434 O O . ALA A 1 185 ? 3.868 2.010 3.607 1.00 97.50 185 ALA A O 1
ATOM 1435 N N . SER A 1 186 ? 1.807 2.482 2.931 1.00 94.50 186 SER A N 1
ATOM 1436 C CA . SER A 1 186 ? 2.185 3.705 2.207 1.00 94.50 186 SER A CA 1
ATOM 1437 C C . SER A 1 186 ? 2.742 4.820 3.109 1.00 94.50 186 SER A C 1
ATOM 1439 O O . SER A 1 186 ? 3.467 5.692 2.631 1.00 94.50 186 SER A O 1
ATOM 1441 N N . GLU A 1 187 ? 2.421 4.800 4.402 1.00 96.12 187 GLU A N 1
ATOM 1442 C CA . GLU A 1 187 ? 2.860 5.766 5.417 1.00 96.12 187 GLU A CA 1
ATOM 1443 C C . GLU A 1 187 ? 4.155 5.325 6.121 1.00 96.12 187 GLU A C 1
ATOM 1445 O O . GLU A 1 187 ? 4.809 6.133 6.773 1.00 96.12 187 GLU A O 1
ATOM 1450 N N . PHE A 1 188 ? 4.592 4.077 5.942 1.00 97.25 188 PHE A N 1
ATOM 1451 C CA . PHE A 1 188 ? 5.735 3.494 6.656 1.00 97.25 188 PHE A CA 1
ATOM 1452 C C . PHE A 1 188 ? 7.053 4.240 6.423 1.00 97.25 188 PHE A C 1
ATOM 1454 O O . PHE A 1 188 ? 7.871 4.388 7.328 1.00 97.25 188 PHE A O 1
ATOM 1461 N N . SER A 1 189 ? 7.249 4.793 5.223 1.00 96.31 189 SER A N 1
ATOM 1462 C CA . SER A 1 189 ? 8.411 5.652 4.965 1.00 96.31 189 SER A CA 1
ATOM 1463 C C . SER A 1 189 ? 8.402 6.938 5.799 1.00 96.31 189 SER A C 1
ATOM 1465 O O . SER A 1 189 ? 9.469 7.430 6.145 1.00 96.31 189 SER A O 1
ATOM 1467 N N . ALA A 1 190 ? 7.228 7.482 6.133 1.00 96.19 190 ALA A N 1
ATOM 1468 C CA . ALA A 1 190 ? 7.107 8.669 6.975 1.00 96.19 190 ALA A CA 1
ATOM 1469 C C . ALA A 1 190 ? 7.302 8.332 8.452 1.00 96.19 190 ALA A C 1
ATOM 1471 O O . ALA A 1 190 ? 7.936 9.107 9.152 1.00 96.19 190 ALA A O 1
ATOM 1472 N N . VAL A 1 191 ? 6.851 7.156 8.901 1.00 97.00 191 VAL A N 1
ATOM 1473 C CA . VAL A 1 191 ? 7.160 6.641 10.246 1.00 97.00 191 VAL A CA 1
ATOM 1474 C C . VAL A 1 191 ? 8.673 6.569 10.485 1.00 97.00 191 VAL A C 1
ATOM 1476 O O . VAL A 1 191 ? 9.150 6.933 11.555 1.00 97.00 191 VAL A O 1
ATOM 1479 N N . LEU A 1 192 ? 9.431 6.171 9.460 1.00 96.62 192 LEU A N 1
ATOM 1480 C CA . LEU A 1 192 ? 10.897 6.147 9.479 1.00 96.62 192 LEU A CA 1
ATOM 1481 C C . LEU A 1 192 ? 11.567 7.511 9.244 1.00 96.62 192 LEU A C 1
ATOM 1483 O O . LEU A 1 192 ? 12.788 7.559 9.123 1.00 96.62 192 LEU A O 1
ATOM 1487 N N . ASP A 1 193 ? 10.798 8.589 9.084 1.00 95.75 193 ASP A N 1
ATOM 1488 C CA . ASP A 1 193 ? 11.284 9.920 8.691 1.00 95.75 193 ASP A CA 1
ATOM 1489 C C . ASP A 1 193 ? 12.092 9.937 7.371 1.00 95.75 193 ASP A C 1
ATOM 1491 O O . ASP A 1 193 ? 12.965 10.763 7.123 1.00 95.75 193 ASP A O 1
ATOM 1495 N N . LYS A 1 194 ? 11.785 8.992 6.473 1.00 93.56 194 LYS A N 1
ATOM 1496 C CA . LYS A 1 194 ? 12.400 8.827 5.141 1.00 93.56 194 LYS A CA 1
ATOM 1497 C C . LYS A 1 194 ? 11.453 9.241 4.004 1.00 93.56 194 LYS A C 1
ATOM 1499 O O . LYS A 1 194 ? 11.784 9.085 2.824 1.00 93.56 194 LYS A O 1
ATOM 1504 N N . SER A 1 195 ? 10.250 9.721 4.323 1.00 90.81 195 SER A N 1
ATOM 1505 C CA . SER A 1 195 ? 9.249 10.109 3.326 1.00 90.81 195 SER A CA 1
ATOM 1506 C C . SER A 1 195 ? 9.563 11.464 2.710 1.00 90.81 195 SER A C 1
ATOM 1508 O O . SER A 1 195 ? 9.886 12.433 3.384 1.00 90.81 195 SER A O 1
ATOM 1510 N N . PHE A 1 196 ? 9.378 11.551 1.395 1.00 83.75 196 PHE A N 1
ATOM 1511 C CA . PHE A 1 196 ? 9.481 12.811 0.660 1.00 83.75 196 PHE A CA 1
ATOM 1512 C C . PHE A 1 196 ? 8.228 13.699 0.816 1.00 83.75 196 PHE A C 1
ATOM 1514 O O . PHE A 1 196 ? 8.263 14.877 0.476 1.00 83.75 196 PHE A O 1
ATOM 1521 N N . PHE A 1 197 ? 7.095 13.143 1.265 1.00 81.75 197 PHE A N 1
ATOM 1522 C CA . PHE A 1 197 ? 5.781 13.812 1.191 1.00 81.75 197 PHE A CA 1
ATOM 1523 C C . PHE A 1 197 ? 5.301 14.385 2.513 1.00 81.75 197 PHE A C 1
ATOM 1525 O O . PHE A 1 197 ? 4.540 15.350 2.525 1.00 81.75 197 PHE A O 1
ATOM 1532 N N . THR A 1 198 ? 5.703 13.768 3.614 1.00 89.19 198 THR A N 1
ATOM 1533 C CA . THR A 1 198 ? 5.301 14.177 4.953 1.00 89.19 198 THR A CA 1
ATOM 1534 C C . THR A 1 198 ? 6.408 13.807 5.920 1.00 89.19 198 THR A C 1
ATOM 1536 O O . THR A 1 198 ? 7.015 12.748 5.765 1.00 89.19 198 THR A O 1
ATOM 1539 N N . SER A 1 199 ? 6.665 14.672 6.897 1.00 93.94 199 SER A N 1
ATOM 1540 C CA . SER A 1 199 ? 7.526 14.325 8.024 1.00 93.94 199 SER A CA 1
ATOM 1541 C C . SER A 1 199 ? 6.826 13.317 8.929 1.00 93.94 199 SER A C 1
ATOM 1543 O O . SER A 1 199 ? 5.591 13.188 8.897 1.00 93.94 199 SER A O 1
ATOM 1545 N N . ARG A 1 200 ? 7.620 12.637 9.758 1.00 96.31 200 ARG A N 1
ATOM 1546 C CA . ARG A 1 200 ? 7.114 11.771 10.824 1.00 96.31 200 ARG A CA 1
ATOM 1547 C C . ARG A 1 200 ? 6.190 12.523 11.783 1.00 96.31 200 ARG A C 1
ATOM 1549 O O . ARG A 1 200 ? 5.076 12.075 12.026 1.00 96.31 200 ARG A O 1
ATOM 1556 N N . GLU A 1 201 ? 6.624 13.690 12.259 1.00 96.38 201 GLU A N 1
ATOM 1557 C CA . GLU A 1 201 ? 5.869 14.547 13.188 1.00 96.38 201 GLU A CA 1
ATOM 1558 C C . GLU A 1 201 ? 4.506 14.952 12.615 1.00 96.38 201 GLU A C 1
ATOM 1560 O O . GLU A 1 201 ? 3.474 14.824 13.267 1.00 96.38 201 GLU A O 1
ATOM 1565 N N . LYS A 1 202 ? 4.470 15.373 11.345 1.00 94.81 202 LYS A N 1
ATOM 1566 C CA . LYS A 1 202 ? 3.211 15.738 10.697 1.00 94.81 202 LYS A CA 1
ATOM 1567 C C . LYS A 1 202 ? 2.262 14.546 10.588 1.00 94.81 202 LYS A C 1
ATOM 1569 O O . LYS A 1 202 ? 1.060 14.721 10.763 1.00 94.81 202 LYS A O 1
ATOM 1574 N N . LEU A 1 203 ? 2.781 13.353 10.280 1.00 95.25 203 LEU A N 1
ATOM 1575 C CA . LEU A 1 203 ? 1.964 12.141 10.265 1.00 95.25 203 LEU A CA 1
ATOM 1576 C C . LEU A 1 203 ? 1.423 11.835 11.668 1.00 95.25 203 LEU A C 1
ATOM 1578 O O . LEU A 1 203 ? 0.240 11.535 11.781 1.00 95.25 203 LEU A O 1
ATOM 1582 N N . LEU A 1 204 ? 2.249 11.954 12.710 1.00 96.19 204 LEU A N 1
ATOM 1583 C CA . LEU A 1 204 ? 1.844 11.718 14.098 1.00 96.19 204 LEU A CA 1
ATOM 1584 C C . LEU A 1 204 ? 0.686 12.637 14.505 1.00 96.19 204 LEU A C 1
ATOM 1586 O O . LEU A 1 204 ? -0.371 12.145 14.889 1.00 96.19 204 LEU A O 1
ATOM 1590 N N . HIS A 1 205 ? 0.817 13.947 14.277 1.00 95.62 205 HIS A N 1
ATOM 1591 C CA . HIS A 1 205 ? -0.256 14.905 14.560 1.00 95.62 205 HIS A CA 1
ATOM 1592 C C . HIS A 1 205 ? -1.542 14.611 13.775 1.00 95.62 205 HIS A C 1
ATOM 1594 O O . HIS A 1 205 ? -2.636 14.822 14.291 1.00 95.62 205 HIS A O 1
ATOM 1600 N N . ILE A 1 206 ? -1.446 14.106 12.538 1.00 93.62 206 ILE A N 1
ATOM 1601 C CA . ILE A 1 206 ? -2.632 13.672 11.781 1.00 93.62 206 ILE A CA 1
ATOM 1602 C C . ILE A 1 206 ? -3.302 12.475 12.462 1.00 93.62 206 ILE A C 1
ATOM 1604 O O . ILE A 1 206 ? -4.525 12.440 12.567 1.00 93.62 206 ILE A O 1
ATOM 1608 N N . LYS A 1 207 ? -2.519 11.498 12.931 1.00 93.44 207 LYS A N 1
ATOM 1609 C CA . LYS A 1 207 ? -3.042 10.296 13.595 1.00 93.44 207 LYS A CA 1
ATOM 1610 C C . LYS A 1 207 ? -3.632 10.588 14.979 1.00 93.44 207 LYS A C 1
ATOM 1612 O O . LYS A 1 207 ? -4.599 9.937 15.346 1.00 93.44 207 LYS A O 1
ATOM 1617 N N . GLN A 1 208 ? -3.125 11.602 15.679 1.00 94.00 208 GLN A N 1
ATOM 1618 C CA . GLN A 1 208 ? -3.679 12.112 16.942 1.00 94.00 208 GLN A CA 1
ATOM 1619 C C . GLN A 1 208 ? -4.885 13.056 16.750 1.00 94.00 208 GLN A C 1
ATOM 1621 O O . GLN A 1 208 ? -5.453 13.547 17.721 1.00 94.00 208 GLN A O 1
ATOM 1626 N N . GLY A 1 209 ? -5.266 13.380 15.507 1.00 92.06 209 GLY A N 1
ATOM 1627 C CA . GLY A 1 209 ? -6.334 14.349 15.227 1.00 92.06 209 GLY A CA 1
ATOM 1628 C C . GLY A 1 209 ? -5.955 15.817 15.483 1.00 92.06 209 GLY A C 1
ATOM 1629 O O . GLY A 1 209 ? -6.804 16.698 15.375 1.00 92.06 209 GLY A O 1
ATOM 1630 N N . LEU A 1 210 ? -4.681 16.102 15.766 1.00 92.31 210 LEU A N 1
ATOM 1631 C CA . LEU A 1 210 ? -4.140 17.448 15.996 1.00 92.31 210 LEU A CA 1
ATOM 1632 C C . LEU A 1 210 ? -3.865 18.215 14.693 1.00 92.31 210 LEU A C 1
ATOM 1634 O O . LEU A 1 210 ? -3.725 19.437 14.699 1.00 92.31 210 LEU A O 1
ATOM 1638 N N . ALA A 1 211 ? -3.777 17.511 13.563 1.00 90.62 211 ALA A N 1
ATOM 1639 C CA . ALA A 1 211 ? -3.587 18.106 12.249 1.00 90.62 211 ALA A CA 1
ATOM 1640 C C . ALA A 1 211 ? -4.499 17.467 11.201 1.00 90.62 211 ALA A C 1
ATOM 1642 O O . ALA A 1 211 ? -4.793 16.275 11.226 1.00 90.62 211 ALA A O 1
ATOM 1643 N N . SER A 1 212 ? -4.899 18.261 10.210 1.00 85.00 212 SER A N 1
ATOM 1644 C CA . SER A 1 212 ? -5.567 17.735 9.020 1.00 85.00 212 SER A CA 1
ATOM 1645 C C . SER A 1 212 ? -4.542 17.330 7.954 1.00 85.00 212 SER A C 1
ATOM 1647 O O . SER A 1 212 ? -3.528 18.018 7.774 1.00 85.00 212 SER A O 1
ATOM 1649 N N . PRO A 1 213 ? -4.790 16.247 7.197 1.00 79.44 213 PRO A N 1
ATOM 1650 C CA . PRO A 1 213 ? -3.959 15.910 6.053 1.00 79.44 213 PRO A CA 1
ATOM 1651 C C . PRO A 1 213 ? -3.987 17.047 5.026 1.00 79.44 213 PRO A C 1
ATOM 1653 O O . PRO A 1 213 ? -5.021 17.664 4.771 1.00 79.44 213 PRO A O 1
ATOM 1656 N N . ALA A 1 214 ? -2.828 17.341 4.431 1.00 72.94 214 ALA A N 1
ATOM 1657 C CA . ALA A 1 214 ? -2.734 18.391 3.422 1.00 72.94 214 ALA A CA 1
ATOM 1658 C C . ALA A 1 214 ? -3.591 18.046 2.190 1.00 72.94 214 ALA A C 1
ATOM 1660 O O . ALA A 1 214 ? -3.651 16.874 1.815 1.00 72.94 214 ALA A O 1
ATOM 1661 N N . PRO A 1 215 ? -4.202 19.040 1.520 1.00 64.06 215 PRO A N 1
ATOM 1662 C CA . PRO A 1 215 ? -4.954 18.801 0.298 1.00 64.06 215 PRO A CA 1
ATOM 1663 C C . PRO A 1 215 ? -4.063 18.170 -0.777 1.00 64.06 215 PRO A C 1
ATOM 1665 O O . PRO A 1 215 ? -2.885 18.497 -0.940 1.00 64.06 215 PRO A O 1
ATOM 1668 N N . PHE A 1 216 ? -4.642 17.223 -1.503 1.00 66.69 216 PHE A N 1
ATOM 1669 C CA . PHE A 1 216 ? -3.910 16.296 -2.353 1.00 66.69 216 PHE A CA 1
ATOM 1670 C C . PHE A 1 216 ? -3.555 16.981 -3.657 1.00 66.69 216 PHE A C 1
ATOM 1672 O O . PHE A 1 216 ? -4.286 17.847 -4.143 1.00 66.69 216 PHE A O 1
ATOM 1679 N N . ASN A 1 217 ? -2.471 16.537 -4.297 1.00 74.31 217 ASN A N 1
ATOM 1680 C CA . ASN A 1 217 ? -2.293 16.864 -5.704 1.00 74.31 217 ASN A CA 1
ATOM 1681 C C . ASN A 1 217 ? -3.305 16.054 -6.519 1.00 74.31 217 ASN A C 1
ATOM 1683 O O . ASN A 1 217 ? -3.000 14.967 -7.015 1.00 74.31 217 ASN A O 1
ATOM 1687 N N . LYS A 1 218 ? -4.509 16.615 -6.657 1.00 80.81 218 LYS A N 1
ATOM 1688 C CA . LYS A 1 218 ? -5.633 16.011 -7.371 1.00 80.81 218 LYS A CA 1
ATOM 1689 C C . LYS A 1 218 ? -5.222 15.498 -8.754 1.00 80.81 218 LYS A C 1
ATOM 1691 O O . LYS A 1 218 ? -5.600 14.400 -9.136 1.00 80.81 218 LYS A O 1
ATOM 1696 N N . GLN A 1 219 ? -4.368 16.231 -9.472 1.00 87.81 219 GLN A N 1
ATOM 1697 C CA . GLN A 1 219 ? -3.906 15.827 -10.804 1.00 87.81 219 GLN A CA 1
ATOM 1698 C C . GLN A 1 219 ? -3.055 14.551 -10.778 1.00 87.81 219 GLN A C 1
ATOM 1700 O O . GLN A 1 219 ? -3.186 13.712 -11.669 1.00 87.81 219 GLN A O 1
ATOM 1705 N N . ALA A 1 220 ? -2.187 14.394 -9.774 1.00 83.31 220 ALA A N 1
ATOM 1706 C CA . ALA A 1 220 ? -1.363 13.198 -9.619 1.00 83.31 220 ALA A CA 1
ATOM 1707 C C . ALA A 1 220 ? -2.207 11.975 -9.214 1.00 83.31 220 ALA A C 1
ATOM 1709 O O . ALA A 1 220 ? -1.983 10.885 -9.742 1.00 83.31 220 ALA A O 1
ATOM 1710 N N . CYS A 1 221 ? -3.204 12.161 -8.344 1.00 80.94 221 CYS A N 1
ATOM 1711 C CA . CYS A 1 221 ? -4.153 11.111 -7.960 1.00 80.94 221 CYS A CA 1
ATOM 1712 C C . CYS A 1 221 ? -5.028 10.680 -9.149 1.00 80.94 221 CYS A C 1
ATOM 1714 O O . CYS A 1 221 ? -5.046 9.502 -9.507 1.00 80.94 221 CYS A O 1
ATOM 1716 N N . ASP A 1 222 ? -5.655 11.639 -9.838 1.00 88.00 222 ASP A N 1
ATOM 1717 C CA . ASP A 1 222 ? -6.473 11.400 -11.037 1.00 88.00 222 ASP A CA 1
ATOM 1718 C C . ASP A 1 222 ? -5.652 10.756 -12.166 1.00 88.00 222 ASP A C 1
ATOM 1720 O O . ASP A 1 222 ? -6.165 10.022 -13.013 1.00 88.00 222 ASP A O 1
ATOM 1724 N N . TRP A 1 223 ? -4.353 11.055 -12.235 1.00 88.56 223 TRP A N 1
ATOM 1725 C CA . TRP A 1 223 ? -3.439 10.379 -13.146 1.00 88.56 223 TRP A CA 1
ATOM 1726 C C . TRP A 1 223 ? -3.245 8.917 -12.774 1.00 88.56 223 TRP A C 1
ATOM 1728 O O . TRP A 1 223 ? -3.361 8.064 -13.651 1.00 88.56 223 TRP A O 1
ATOM 1738 N N . GLY A 1 224 ? -2.964 8.635 -11.503 1.00 88.25 224 GLY A N 1
ATOM 1739 C CA . GLY A 1 224 ? -2.802 7.277 -11.005 1.00 88.25 224 GLY A CA 1
ATOM 1740 C C . GLY A 1 224 ? -3.993 6.397 -11.321 1.00 88.25 224 GLY A C 1
ATOM 1741 O O . GLY A 1 224 ? -3.840 5.424 -12.053 1.00 88.25 224 GLY A O 1
ATOM 1742 N N . LEU A 1 225 ? -5.179 6.832 -10.894 1.00 87.94 225 LEU A N 1
ATOM 1743 C CA . LEU A 1 225 ? -6.441 6.123 -11.114 1.00 87.94 225 LEU A CA 1
ATOM 1744 C C . LEU A 1 225 ? -6.681 5.791 -12.595 1.00 87.94 225 LEU A C 1
ATOM 1746 O O . LEU A 1 225 ? -7.102 4.689 -12.932 1.00 87.94 225 LEU A O 1
ATOM 1750 N N . ARG A 1 226 ? -6.372 6.722 -13.507 1.00 91.69 226 ARG A N 1
ATOM 1751 C CA . ARG A 1 226 ? -6.555 6.507 -14.954 1.00 91.69 226 ARG A CA 1
ATOM 1752 C C . ARG A 1 226 ? -5.472 5.651 -15.603 1.00 91.69 226 ARG A C 1
ATOM 1754 O O . ARG A 1 226 ? -5.709 5.096 -16.678 1.00 91.69 226 ARG A O 1
ATOM 1761 N N . MET A 1 227 ? -4.260 5.638 -15.052 1.00 93.50 227 MET A N 1
ATOM 1762 C CA . MET A 1 227 ? -3.121 4.940 -15.652 1.00 93.50 227 MET A CA 1
ATOM 1763 C C . MET A 1 227 ? -2.929 3.535 -15.099 1.00 93.50 227 MET A C 1
ATOM 1765 O O . MET A 1 227 ? -2.420 2.692 -15.830 1.00 93.50 227 MET A O 1
ATOM 1769 N N . GLU A 1 228 ? -3.347 3.269 -13.866 1.00 93.56 228 GLU A N 1
ATOM 1770 C CA . GLU A 1 228 ? -3.141 1.981 -13.207 1.00 93.56 228 GLU A CA 1
ATOM 1771 C C . GLU A 1 228 ? -3.719 0.794 -13.997 1.00 93.56 228 GLU A C 1
ATOM 1773 O O . GLU A 1 228 ? -2.954 -0.141 -14.232 1.00 93.56 228 GLU A O 1
ATOM 1778 N N . PRO A 1 229 ? -4.948 0.834 -14.565 1.00 94.06 229 PRO A N 1
ATOM 1779 C CA . PRO A 1 229 ? -5.433 -0.269 -15.402 1.00 94.06 229 PRO A CA 1
ATOM 1780 C C . PRO A 1 229 ? -4.536 -0.533 -16.621 1.00 94.06 229 PRO A C 1
ATOM 1782 O O . PRO A 1 229 ? -4.265 -1.674 -16.978 1.00 94.06 229 PRO A O 1
ATOM 1785 N N . LYS A 1 230 ? -3.989 0.530 -17.229 1.00 95.50 230 LYS A N 1
ATOM 1786 C CA . LYS A 1 230 ? -3.072 0.409 -18.375 1.00 95.50 230 LYS A CA 1
ATOM 1787 C C . LYS A 1 230 ? -1.715 -0.157 -17.963 1.00 95.50 230 LYS A C 1
ATOM 1789 O O . LYS A 1 230 ? -1.095 -0.884 -18.734 1.00 95.50 230 LYS A O 1
ATOM 1794 N N . ALA A 1 231 ? -1.237 0.212 -16.778 1.00 96.12 231 ALA A N 1
ATOM 1795 C CA . ALA A 1 231 ? -0.007 -0.321 -16.214 1.00 96.12 231 ALA A CA 1
ATOM 1796 C C . ALA A 1 231 ? -0.161 -1.8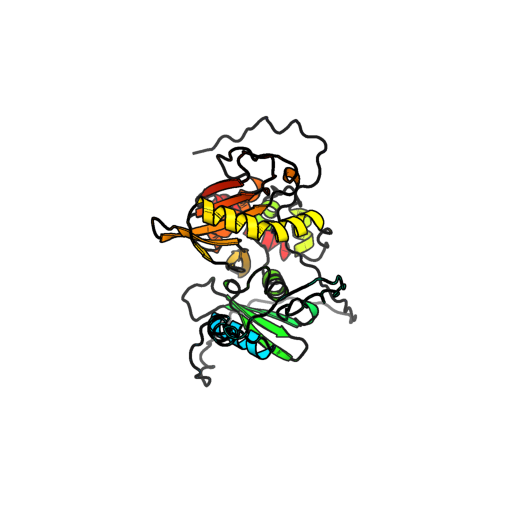08 -15.867 1.00 96.12 231 ALA A C 1
ATOM 1798 O O . ALA A 1 231 ? 0.737 -2.587 -16.168 1.00 96.12 231 ALA A O 1
ATOM 1799 N N . LEU A 1 232 ? -1.310 -2.206 -15.316 1.00 96.38 232 LEU A N 1
ATOM 1800 C CA . LEU A 1 232 ? -1.651 -3.598 -15.033 1.00 96.38 232 LEU A CA 1
ATOM 1801 C C . LEU A 1 232 ? -1.706 -4.440 -16.315 1.00 96.38 232 LEU A C 1
ATOM 1803 O O . LEU A 1 232 ? -1.098 -5.508 -16.375 1.00 96.38 232 LEU A O 1
ATOM 1807 N N . ASP A 1 233 ? -2.354 -3.940 -17.370 1.00 96.38 233 ASP A N 1
ATOM 1808 C CA . ASP A 1 233 ? -2.378 -4.610 -18.677 1.00 96.38 233 ASP A CA 1
ATOM 1809 C C . ASP A 1 233 ? -0.969 -4.757 -19.270 1.00 96.38 233 ASP A C 1
ATOM 1811 O O . ASP A 1 233 ? -0.609 -5.812 -19.799 1.00 96.38 233 ASP A O 1
ATOM 1815 N N . ALA A 1 234 ? -0.142 -3.712 -19.158 1.00 95.88 234 ALA A N 1
ATOM 1816 C CA . ALA A 1 234 ? 1.248 -3.757 -19.597 1.00 95.88 234 ALA A CA 1
ATOM 1817 C C . ALA A 1 234 ? 2.073 -4.769 -18.788 1.00 95.88 234 ALA A C 1
ATOM 1819 O O . ALA A 1 234 ? 2.872 -5.492 -19.379 1.00 95.88 234 ALA A O 1
ATOM 1820 N N . TYR A 1 235 ? 1.860 -4.849 -17.471 1.00 97.12 235 TYR A N 1
ATOM 1821 C CA . TYR A 1 235 ? 2.502 -5.829 -16.596 1.00 97.12 235 TYR A CA 1
ATOM 1822 C C . TYR A 1 235 ? 2.130 -7.256 -17.011 1.00 97.12 235 TYR A C 1
ATOM 1824 O O . TYR A 1 235 ? 3.020 -8.027 -17.359 1.00 97.12 235 TYR A O 1
ATOM 1832 N N . ARG A 1 236 ? 0.829 -7.572 -17.093 1.00 97.12 236 ARG A N 1
ATOM 1833 C CA . ARG A 1 236 ? 0.324 -8.894 -17.510 1.00 97.12 236 ARG A CA 1
ATOM 1834 C C . ARG A 1 236 ? 0.877 -9.311 -18.870 1.00 97.12 236 ARG A C 1
ATOM 1836 O O . ARG A 1 236 ? 1.309 -10.443 -19.047 1.00 97.12 236 ARG A O 1
ATOM 1843 N N . LYS A 1 237 ? 0.922 -8.386 -19.833 1.00 95.75 237 LYS A N 1
ATOM 1844 C CA . LYS A 1 237 ? 1.499 -8.649 -21.159 1.00 95.75 237 LYS A CA 1
ATOM 1845 C C . LYS A 1 237 ? 3.009 -8.902 -21.108 1.00 95.75 237 LYS A C 1
ATOM 1847 O O . LYS A 1 237 ? 3.508 -9.698 -21.896 1.00 95.75 237 LYS A O 1
ATOM 1852 N N . ALA A 1 238 ? 3.734 -8.186 -20.252 1.00 94.88 238 ALA A N 1
ATOM 1853 C CA . ALA A 1 238 ? 5.187 -8.267 -20.169 1.00 94.88 238 ALA A CA 1
ATOM 1854 C C . ALA A 1 238 ? 5.678 -9.516 -19.428 1.00 94.88 238 ALA A C 1
ATOM 1856 O O . ALA A 1 238 ? 6.709 -10.064 -19.806 1.00 94.88 238 ALA A O 1
ATOM 1857 N N . THR A 1 239 ? 4.972 -9.941 -18.379 1.00 95.75 239 THR A N 1
ATOM 1858 C CA . THR A 1 239 ? 5.378 -11.068 -17.524 1.00 95.75 239 THR A CA 1
ATOM 1859 C C . THR A 1 239 ? 4.635 -12.358 -17.845 1.00 95.75 239 THR A C 1
ATOM 1861 O O . THR A 1 239 ? 5.118 -13.437 -17.524 1.00 95.75 239 THR A O 1
ATOM 1864 N N . GLY A 1 240 ? 3.453 -12.261 -18.455 1.00 96.38 240 GLY A N 1
ATOM 1865 C CA . GLY A 1 240 ? 2.512 -13.366 -18.605 1.00 96.38 240 GLY A CA 1
ATOM 1866 C C . GLY A 1 240 ? 1.697 -13.650 -17.339 1.00 96.38 240 GLY A C 1
ATOM 1867 O O . GLY A 1 240 ? 0.638 -14.255 -17.459 1.00 96.38 240 GLY A O 1
ATOM 1868 N N . ASN A 1 241 ? 2.143 -13.201 -16.163 1.00 97.12 241 ASN A N 1
ATOM 1869 C CA . ASN A 1 241 ? 1.570 -13.577 -14.870 1.00 97.12 241 ASN A CA 1
ATOM 1870 C C . ASN A 1 241 ? 0.089 -13.205 -14.737 1.00 97.12 241 ASN A C 1
ATOM 1872 O O . ASN A 1 241 ? -0.371 -12.170 -15.238 1.00 97.12 241 ASN A O 1
ATOM 1876 N N . THR A 1 242 ? -0.633 -14.016 -13.968 1.00 96.94 242 THR A N 1
ATOM 1877 C CA . THR A 1 242 ? -2.005 -13.705 -13.561 1.00 96.94 242 THR A CA 1
ATOM 1878 C C . THR A 1 242 ? -1.978 -12.777 -12.351 1.00 96.94 242 THR A C 1
ATOM 1880 O O . THR A 1 242 ? -1.112 -12.892 -11.488 1.00 96.94 242 THR A O 1
ATOM 1883 N N . VAL A 1 243 ? -2.911 -11.822 -12.308 1.00 97.38 243 VAL A N 1
ATOM 1884 C CA . VAL A 1 243 ? -3.030 -10.864 -11.203 1.00 97.38 243 VAL A CA 1
ATOM 1885 C C . VAL A 1 243 ? -4.479 -10.792 -10.759 1.00 97.38 243 VAL A C 1
ATOM 1887 O O . VAL A 1 243 ? -5.340 -10.430 -11.571 1.00 97.38 243 VAL A O 1
ATOM 1890 N N . HIS A 1 244 ? -4.713 -11.085 -9.486 1.00 95.69 244 HIS A N 1
ATOM 1891 C CA . HIS A 1 244 ? -5.992 -10.939 -8.805 1.00 95.69 244 HIS A CA 1
ATOM 1892 C C . HIS A 1 244 ? -6.011 -9.624 -8.024 1.00 95.69 244 HIS A C 1
ATOM 1894 O O . HIS A 1 244 ? -5.067 -9.306 -7.306 1.00 95.69 244 HIS A O 1
ATOM 1900 N N . GLU A 1 245 ? -7.069 -8.835 -8.194 1.00 93.06 245 GLU A N 1
ATOM 1901 C CA . GLU A 1 245 ? -7.260 -7.603 -7.423 1.00 93.06 245 GLU A CA 1
ATOM 1902 C C . GLU A 1 245 ? -7.539 -7.948 -5.952 1.00 93.06 245 GLU A C 1
ATOM 1904 O O . GLU A 1 245 ? -8.150 -8.973 -5.658 1.00 93.06 245 GLU A O 1
ATOM 1909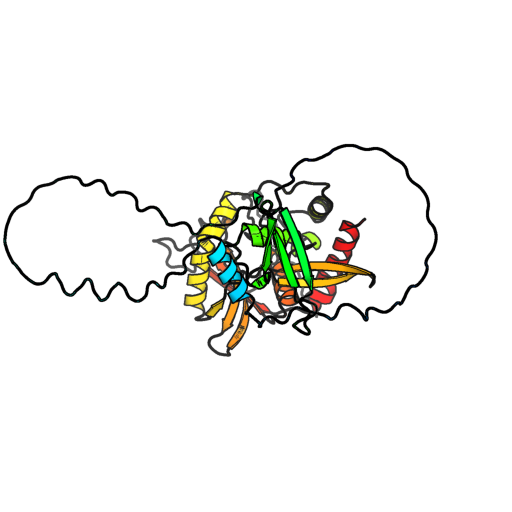 N N . THR A 1 246 ? -7.095 -7.089 -5.035 1.00 95.12 246 THR A N 1
ATOM 1910 C CA . THR A 1 246 ? -7.275 -7.266 -3.588 1.00 95.12 246 THR A CA 1
ATOM 1911 C C . THR A 1 246 ? -7.450 -5.914 -2.892 1.00 95.12 246 THR A C 1
ATOM 1913 O O . THR A 1 246 ? -7.082 -4.863 -3.426 1.00 95.12 246 THR A O 1
ATOM 1916 N N . GLY A 1 247 ? -8.022 -5.955 -1.693 1.00 95.62 247 GLY A N 1
ATOM 1917 C CA . GLY A 1 247 ? -8.277 -4.817 -0.821 1.00 95.62 247 GLY A CA 1
ATOM 1918 C C . GLY A 1 247 ? -7.241 -4.634 0.282 1.00 95.62 247 GLY A C 1
ATOM 1919 O O . GLY A 1 247 ? -6.033 -4.704 0.053 1.00 95.62 247 GLY A O 1
ATOM 1920 N N . LEU A 1 248 ? -7.724 -4.336 1.487 1.00 96.81 248 LEU A N 1
ATOM 1921 C CA . LEU A 1 248 ? -6.892 -4.085 2.661 1.00 96.81 248 LEU A CA 1
ATOM 1922 C C . LEU A 1 248 ? -6.603 -5.393 3.403 1.00 96.81 248 LEU A C 1
ATOM 1924 O O . LEU A 1 248 ? -7.517 -6.033 3.895 1.00 96.81 248 LEU A O 1
ATOM 1928 N N . HIS A 1 249 ? -5.331 -5.745 3.518 1.00 95.94 249 HIS A N 1
ATOM 1929 C CA . HIS A 1 249 ? -4.813 -6.754 4.437 1.00 95.94 249 HIS A CA 1
ATOM 1930 C C . HIS A 1 249 ? -4.471 -6.070 5.756 1.00 95.94 249 HIS A C 1
ATOM 1932 O O . HIS A 1 249 ? -3.907 -4.971 5.745 1.00 95.94 249 HIS A O 1
ATOM 1938 N N . ILE A 1 250 ? -4.829 -6.688 6.875 1.00 94.81 250 ILE A N 1
ATOM 1939 C CA . ILE A 1 250 ? -4.647 -6.127 8.212 1.00 94.81 250 ILE A CA 1
ATOM 1940 C C . ILE A 1 250 ? -3.774 -7.100 8.991 1.00 94.81 250 ILE A C 1
ATOM 1942 O O . ILE A 1 250 ? -4.029 -8.292 8.969 1.00 94.81 250 ILE A O 1
ATOM 1946 N N . ALA A 1 251 ? -2.750 -6.596 9.666 1.00 91.06 251 ALA A N 1
ATOM 1947 C CA . ALA A 1 251 ? -1.996 -7.365 10.643 1.00 91.06 251 ALA A CA 1
ATOM 1948 C C . ALA A 1 251 ? -2.086 -6.677 11.996 1.00 91.06 251 ALA A C 1
ATOM 1950 O O . ALA A 1 251 ? -2.117 -5.442 12.073 1.00 91.06 251 ALA A O 1
ATOM 1951 N N . THR A 1 252 ? -2.084 -7.473 13.055 1.00 88.00 252 THR A N 1
ATOM 1952 C CA . THR A 1 252 ? -1.931 -6.948 14.403 1.00 88.00 252 THR A CA 1
ATOM 1953 C C . THR A 1 252 ? -0.482 -6.987 14.842 1.00 88.00 252 THR A C 1
ATOM 1955 O O . THR A 1 252 ? 0.336 -7.777 14.372 1.00 88.00 252 THR A O 1
ATOM 1958 N N . SER A 1 253 ? -0.141 -6.091 15.753 1.00 76.38 253 SER A N 1
ATOM 1959 C CA . SER A 1 253 ? 1.092 -6.199 16.510 1.00 76.38 253 SER A CA 1
ATOM 1960 C C . SER A 1 253 ? 0.856 -5.628 17.900 1.00 76.38 253 SER A C 1
ATOM 1962 O O . SER A 1 253 ? 0.037 -4.728 18.087 1.00 76.38 253 SER A O 1
ATOM 1964 N N . THR A 1 254 ? 1.555 -6.180 18.884 1.00 68.56 254 THR A N 1
ATOM 1965 C CA . THR A 1 254 ? 1.499 -5.713 20.266 1.00 68.56 254 THR A CA 1
ATOM 1966 C C . THR A 1 254 ? 2.627 -4.718 20.527 1.00 68.56 254 THR A C 1
ATOM 1968 O O . THR A 1 254 ? 3.717 -4.788 19.945 1.00 68.56 254 THR A O 1
ATOM 1971 N N . ALA A 1 255 ? 2.360 -3.728 21.373 1.00 60.59 255 ALA A N 1
ATOM 1972 C CA . ALA A 1 255 ? 3.384 -2.922 22.024 1.00 60.59 255 ALA A CA 1
ATOM 1973 C C . ALA A 1 255 ? 3.287 -3.212 23.520 1.00 60.59 255 ALA A C 1
ATOM 1975 O O . ALA A 1 255 ? 2.230 -3.001 24.113 1.00 60.59 255 ALA A O 1
ATOM 1976 N N . ASN A 1 256 ? 4.389 -3.696 24.102 1.00 58.47 256 ASN A N 1
ATOM 1977 C CA . ASN A 1 256 ? 4.505 -4.032 25.525 1.00 58.47 256 ASN A CA 1
ATOM 1978 C C . ASN A 1 256 ? 3.408 -4.996 26.024 1.00 58.47 256 ASN A C 1
ATOM 1980 O O . ASN A 1 256 ? 2.913 -4.826 27.129 1.00 58.47 256 ASN A O 1
ATOM 1984 N N . ASP A 1 257 ? 3.003 -5.962 25.190 1.00 63.28 257 ASP A N 1
ATOM 1985 C CA . ASP A 1 257 ? 2.008 -7.012 25.481 1.00 63.28 257 ASP A CA 1
ATOM 1986 C C . ASP A 1 257 ? 0.593 -6.557 25.900 1.00 63.28 257 ASP A C 1
ATOM 1988 O O . ASP A 1 257 ? -0.267 -7.401 26.137 1.00 63.28 257 ASP A O 1
ATOM 1992 N N . GLU A 1 258 ? 0.298 -5.251 25.901 1.00 63.34 258 GLU A N 1
ATOM 1993 C CA . GLU A 1 258 ? -0.996 -4.720 26.367 1.00 63.34 258 GLU A CA 1
ATOM 1994 C C . GLU A 1 258 ? -1.754 -3.903 25.311 1.00 63.34 258 GLU A C 1
ATOM 1996 O O . GLU A 1 258 ? -2.984 -3.900 25.301 1.00 63.34 258 GLU A O 1
ATOM 2001 N N . THR A 1 259 ? -1.057 -3.223 24.390 1.00 65.69 259 THR A N 1
ATOM 2002 C CA . THR A 1 259 ? -1.714 -2.415 23.344 1.00 65.69 259 THR A CA 1
ATOM 2003 C C . THR A 1 259 ? -1.669 -3.129 21.999 1.00 65.69 259 THR A C 1
ATOM 2005 O O . THR A 1 259 ? -0.604 -3.240 21.384 1.00 65.69 259 THR A O 1
ATOM 2008 N N . LEU A 1 260 ? -2.832 -3.592 21.537 1.00 75.81 260 LEU A N 1
ATOM 2009 C CA . LEU A 1 260 ? -3.030 -4.128 20.192 1.00 75.81 260 LEU A CA 1
ATOM 2010 C C . LEU A 1 260 ? -3.190 -2.974 19.199 1.00 75.81 260 LEU A C 1
ATOM 2012 O O . LEU A 1 260 ? -4.053 -2.117 19.383 1.00 75.81 260 LEU A O 1
ATOM 2016 N N . TYR A 1 261 ? -2.398 -2.967 18.132 1.00 86.44 261 TYR A N 1
ATOM 2017 C CA . TYR A 1 261 ? -2.585 -2.027 17.031 1.00 86.44 261 TYR A CA 1
ATOM 2018 C C . TYR A 1 261 ? -2.637 -2.710 15.680 1.00 86.44 261 TYR A C 1
ATOM 2020 O O . TYR A 1 261 ? -2.046 -3.766 15.456 1.00 86.44 261 TYR A O 1
ATOM 2028 N N . TYR A 1 262 ? -3.333 -2.042 14.769 1.00 92.12 262 TYR A N 1
ATOM 2029 C CA . TYR A 1 262 ? -3.630 -2.526 13.437 1.00 92.12 262 TYR A CA 1
ATOM 2030 C C . TYR A 1 262 ? -2.737 -1.832 12.413 1.00 92.12 262 TYR A C 1
ATOM 2032 O O . TYR A 1 262 ? -2.706 -0.601 12.294 1.00 92.12 262 TYR A O 1
ATOM 2040 N N . LEU A 1 263 ? -2.028 -2.639 11.635 1.00 94.31 263 LEU A N 1
ATOM 2041 C CA . LEU A 1 263 ? -1.253 -2.215 10.480 1.00 94.31 263 LEU A CA 1
ATOM 2042 C C . LEU A 1 263 ? -1.970 -2.661 9.209 1.00 94.31 263 LEU A C 1
ATOM 2044 O O . LEU A 1 263 ? -2.402 -3.803 9.110 1.00 94.31 263 LEU A O 1
ATOM 2048 N N . GLY A 1 264 ? -2.086 -1.772 8.225 1.00 96.00 264 GLY A N 1
ATOM 2049 C CA . GLY A 1 264 ? -2.790 -2.063 6.974 1.00 96.00 264 GLY A CA 1
ATOM 2050 C C . GLY A 1 264 ? -1.888 -2.080 5.743 1.00 96.00 264 GLY A C 1
ATOM 2051 O O . GLY A 1 264 ? -1.067 -1.184 5.554 1.00 96.00 264 GLY A O 1
ATOM 2052 N N . ALA A 1 265 ? -2.096 -3.024 4.832 1.00 97.50 265 ALA A N 1
ATOM 2053 C CA . ALA A 1 265 ? -1.458 -3.071 3.519 1.00 97.50 265 ALA A CA 1
ATOM 2054 C C . ALA A 1 265 ? -2.503 -3.250 2.413 1.00 97.50 265 ALA A C 1
ATOM 2056 O O . ALA A 1 265 ? -3.386 -4.086 2.512 1.00 97.50 265 ALA A O 1
ATOM 2057 N N . SER A 1 266 ? -2.403 -2.484 1.330 1.00 97.56 266 SER A N 1
ATOM 2058 C CA . SER A 1 266 ? -3.263 -2.660 0.150 1.00 97.56 266 SER A CA 1
ATOM 2059 C C . SER A 1 266 ? -2.372 -2.778 -1.080 1.00 97.56 266 SER A C 1
ATOM 2061 O O . SER A 1 266 ? -2.042 -1.751 -1.666 1.00 97.56 266 SER A O 1
ATOM 2063 N N . PRO A 1 267 ? -1.843 -3.974 -1.394 1.00 97.88 267 PRO A N 1
ATOM 2064 C CA . PRO A 1 267 ? -1.126 -4.192 -2.647 1.00 97.88 267 PRO A CA 1
ATOM 2065 C C . PRO A 1 267 ? -2.080 -4.071 -3.840 1.00 97.88 267 PRO A C 1
ATOM 2067 O O . PRO A 1 267 ? -3.282 -4.298 -3.709 1.00 97.88 267 PRO A O 1
ATOM 2070 N N . ASP A 1 268 ? -1.543 -3.745 -5.012 1.00 97.62 268 ASP A N 1
ATOM 2071 C CA . ASP A 1 268 ? -2.343 -3.534 -6.230 1.00 97.62 268 ASP A CA 1
ATOM 2072 C C . ASP A 1 268 ? -2.829 -4.840 -6.853 1.00 97.62 268 ASP A C 1
ATOM 2074 O O . ASP A 1 268 ? -3.755 -4.854 -7.666 1.00 97.62 268 ASP A O 1
ATOM 2078 N N . GLY A 1 269 ? -2.223 -5.955 -6.456 1.00 97.06 269 GLY A N 1
ATOM 2079 C CA . GLY A 1 269 ? -2.732 -7.275 -6.765 1.00 97.06 269 GLY A CA 1
ATOM 2080 C C . GLY A 1 269 ? -1.922 -8.398 -6.137 1.00 97.06 269 GLY A C 1
ATOM 2081 O O . GLY A 1 269 ? -0.762 -8.224 -5.760 1.00 97.06 269 GLY A O 1
ATOM 2082 N N . LEU A 1 270 ? -2.556 -9.561 -6.068 1.00 97.81 270 LEU A N 1
ATOM 2083 C CA . LEU A 1 270 ? -1.932 -10.846 -5.791 1.00 97.81 270 LEU A CA 1
ATOM 2084 C C . LEU A 1 270 ? -1.507 -11.451 -7.125 1.00 97.81 270 LEU A C 1
ATOM 2086 O O . LEU A 1 270 ? -2.324 -11.607 -8.036 1.00 97.81 270 LEU A O 1
ATOM 2090 N N . VAL A 1 271 ? -0.219 -11.727 -7.266 1.00 98.12 271 VAL A N 1
ATOM 2091 C CA . VAL A 1 271 ? 0.369 -12.245 -8.499 1.00 98.12 271 VAL A CA 1
ATOM 2092 C C . VAL A 1 271 ? 0.558 -13.742 -8.363 1.00 98.12 271 VAL A C 1
ATOM 2094 O O . VAL A 1 271 ? 1.177 -14.178 -7.402 1.00 98.12 271 VAL A O 1
ATOM 2097 N N . THR A 1 272 ? 0.136 -14.497 -9.371 1.00 97.56 272 THR A N 1
ATOM 2098 C CA . THR A 1 272 ? 0.508 -15.906 -9.542 1.00 97.56 272 THR A CA 1
ATOM 2099 C C . THR A 1 272 ? 1.383 -16.013 -10.782 1.00 97.56 272 THR A C 1
ATOM 2101 O O . THR A 1 272 ? 0.970 -15.618 -11.882 1.00 97.56 272 THR A O 1
ATOM 2104 N N . THR A 1 273 ? 2.616 -16.495 -10.620 1.00 93.94 273 THR A N 1
ATOM 2105 C CA . THR A 1 273 ? 3.524 -16.651 -11.759 1.00 93.94 273 THR A CA 1
ATOM 2106 C C . THR A 1 273 ? 3.117 -17.835 -12.625 1.00 93.94 273 THR A C 1
ATOM 2108 O O . THR A 1 273 ? 2.729 -18.889 -12.129 1.00 93.94 273 THR A O 1
ATOM 2111 N N . ASN A 1 274 ? 3.224 -17.686 -13.943 1.00 87.12 274 ASN A N 1
ATOM 2112 C CA . ASN A 1 274 ? 2.806 -18.755 -14.856 1.00 87.12 274 ASN A CA 1
ATOM 2113 C C . ASN A 1 274 ? 3.754 -19.961 -14.867 1.00 87.12 274 ASN A C 1
ATOM 2115 O O . ASN A 1 274 ? 3.363 -21.036 -15.307 1.00 87.12 274 ASN A O 1
ATOM 2119 N N . ASP A 1 275 ? 5.009 -19.767 -14.467 1.00 84.56 275 ASP A N 1
ATOM 2120 C CA . ASP A 1 275 ? 6.076 -20.762 -14.583 1.00 84.56 275 ASP A CA 1
ATOM 2121 C C . ASP A 1 275 ? 6.113 -21.738 -13.402 1.00 84.56 275 ASP A C 1
ATOM 2123 O O . ASP A 1 275 ? 6.265 -22.942 -13.580 1.00 84.56 275 ASP A O 1
ATOM 2127 N N . THR A 1 276 ? 5.966 -21.207 -12.194 1.00 81.75 276 THR A N 1
ATOM 2128 C CA . THR A 1 276 ? 6.170 -21.907 -10.923 1.00 81.75 276 THR A CA 1
ATOM 2129 C C . THR A 1 276 ? 4.921 -21.894 -10.053 1.00 81.75 276 THR A C 1
ATOM 2131 O O . THR A 1 276 ? 4.923 -22.509 -8.992 1.00 81.75 276 THR A O 1
ATOM 2134 N N . SER A 1 277 ? 3.857 -21.202 -10.484 1.00 88.56 277 SER A N 1
ATOM 2135 C CA . SER A 1 277 ? 2.679 -20.918 -9.652 1.00 88.56 277 SER A CA 1
ATOM 2136 C C . SER A 1 277 ? 3.055 -20.282 -8.309 1.00 88.56 277 SER A C 1
ATOM 2138 O O . SER A 1 277 ? 2.352 -20.449 -7.318 1.00 88.56 277 SER A O 1
ATOM 2140 N N . SER A 1 278 ? 4.183 -19.559 -8.264 1.00 92.62 278 SER A N 1
ATOM 2141 C CA . SER A 1 278 ? 4.609 -18.833 -7.073 1.00 92.62 278 SER A CA 1
ATOM 2142 C C . SER A 1 278 ? 3.704 -17.626 -6.881 1.00 92.62 278 SER A C 1
ATOM 2144 O O . SER A 1 278 ? 3.429 -16.887 -7.832 1.00 92.62 278 SER A O 1
ATOM 2146 N N . GLU A 1 279 ? 3.267 -17.416 -5.644 1.00 96.44 279 GLU A N 1
ATOM 2147 C CA . GLU A 1 279 ? 2.446 -16.273 -5.278 1.00 96.44 279 GLU A CA 1
ATOM 2148 C C . GLU A 1 279 ? 3.291 -15.124 -4.727 1.00 96.44 279 GLU A C 1
ATOM 2150 O O . GLU A 1 279 ? 4.214 -15.315 -3.930 1.00 96.44 279 GLU A O 1
ATOM 2155 N N . GLY A 1 280 ? 2.955 -13.909 -5.140 1.00 98.06 280 GLY A N 1
ATOM 2156 C CA . GLY A 1 280 ? 3.589 -12.684 -4.678 1.00 98.06 280 GLY A CA 1
ATOM 2157 C C . GLY A 1 280 ? 2.653 -11.495 -4.789 1.00 98.06 280 GLY A C 1
ATOM 2158 O O . GLY A 1 280 ? 1.447 -11.640 -4.983 1.00 98.06 280 GLY A O 1
ATOM 2159 N N . LEU A 1 281 ? 3.214 -10.300 -4.656 1.00 98.69 281 LEU A N 1
ATOM 2160 C CA . LEU A 1 281 ? 2.458 -9.051 -4.708 1.00 98.69 281 LEU A CA 1
ATOM 2161 C C . LEU A 1 281 ? 2.795 -8.242 -5.961 1.00 98.69 281 LEU A C 1
ATOM 2163 O O . LEU A 1 281 ? 3.855 -8.405 -6.567 1.00 98.69 281 LEU A O 1
ATOM 2167 N N . LEU A 1 282 ? 1.897 -7.333 -6.323 1.00 98.62 282 LEU A N 1
ATOM 2168 C CA . LEU A 1 282 ? 2.121 -6.290 -7.316 1.00 98.62 282 LEU A CA 1
ATOM 2169 C C . LEU A 1 282 ? 1.964 -4.921 -6.657 1.00 98.62 282 LEU A C 1
ATOM 2171 O O . LEU A 1 282 ? 1.001 -4.682 -5.933 1.00 98.62 282 LEU A O 1
ATOM 2175 N N . GLU A 1 283 ? 2.882 -4.011 -6.967 1.00 98.62 283 GLU A N 1
ATOM 2176 C CA . GLU A 1 283 ? 2.786 -2.593 -6.626 1.00 98.62 283 GLU A CA 1
ATOM 2177 C C . GLU A 1 283 ? 3.021 -1.751 -7.885 1.00 98.62 283 GLU A C 1
ATOM 2179 O O . GLU A 1 283 ? 4.087 -1.793 -8.498 1.00 98.62 283 GLU A O 1
ATOM 2184 N N . ILE A 1 284 ? 2.045 -0.946 -8.280 1.00 97.88 284 ILE A N 1
ATOM 2185 C CA . ILE A 1 284 ? 2.023 -0.137 -9.494 1.00 97.88 284 ILE A CA 1
ATOM 2186 C C . ILE A 1 284 ? 2.222 1.334 -9.140 1.00 97.88 284 ILE A C 1
ATOM 2188 O O . ILE A 1 284 ? 1.418 2.003 -8.499 1.00 97.88 284 ILE A O 1
ATOM 2192 N N . LYS A 1 285 ? 3.278 1.928 -9.689 1.00 95.38 285 LYS A N 1
ATOM 2193 C CA . LYS A 1 285 ? 3.555 3.359 -9.575 1.00 95.38 285 LYS A CA 1
ATOM 2194 C C . LYS A 1 285 ? 3.492 4.021 -10.947 1.00 95.38 285 LYS A C 1
ATOM 2196 O O . LYS A 1 285 ? 4.455 4.022 -11.715 1.00 95.38 285 LYS A O 1
ATOM 2201 N N . SER A 1 286 ? 2.361 4.669 -11.224 1.00 94.38 286 SER A N 1
ATOM 2202 C CA . SER A 1 286 ? 2.186 5.532 -12.400 1.00 94.38 286 SER A CA 1
ATOM 2203 C C . SER A 1 286 ? 2.854 6.898 -12.180 1.00 94.38 286 SER A C 1
ATOM 2205 O O . SER A 1 286 ? 2.346 7.756 -11.461 1.00 94.38 286 SER A O 1
ATOM 2207 N N . LEU A 1 287 ? 4.018 7.124 -12.792 1.00 92.12 287 LEU A N 1
ATOM 2208 C CA . LEU A 1 287 ? 4.934 8.210 -12.417 1.00 92.12 287 LEU A CA 1
ATOM 2209 C C . LEU A 1 287 ? 4.508 9.587 -12.965 1.00 92.12 287 LEU A C 1
ATOM 2211 O O . LEU A 1 287 ? 4.934 10.000 -14.046 1.00 92.12 287 LEU A O 1
ATOM 2215 N N . TRP A 1 288 ? 3.731 10.351 -12.187 1.00 89.06 288 TRP A N 1
ATOM 2216 C CA . TRP A 1 288 ? 3.212 11.677 -12.573 1.00 89.06 288 TRP A CA 1
ATOM 2217 C C . TRP A 1 288 ? 4.283 12.673 -13.053 1.00 89.06 288 TRP A C 1
ATOM 2219 O O . TRP A 1 288 ? 4.152 13.280 -14.116 1.00 89.06 288 TRP A O 1
ATOM 2229 N N . GLY A 1 289 ? 5.377 12.852 -12.314 1.00 87.06 289 GLY A N 1
ATOM 2230 C CA . GLY A 1 289 ? 6.434 13.803 -12.700 1.00 87.06 289 GLY A CA 1
ATOM 2231 C C . GLY A 1 289 ? 7.302 13.317 -13.862 1.00 87.06 289 GLY A C 1
ATOM 2232 O O . GLY A 1 289 ? 8.057 14.101 -14.424 1.00 87.06 289 GLY A O 1
ATOM 2233 N N . ARG A 1 290 ? 7.154 12.054 -14.285 1.00 88.12 290 ARG A N 1
ATOM 2234 C CA . ARG A 1 290 ? 7.780 11.511 -15.501 1.00 88.12 290 ARG A CA 1
ATOM 2235 C C . ARG A 1 290 ? 6.794 11.351 -16.659 1.00 88.12 290 ARG A C 1
ATOM 2237 O O . ARG A 1 290 ? 7.190 10.893 -17.723 1.00 88.12 290 ARG A O 1
ATOM 2244 N N . ARG A 1 291 ? 5.537 11.796 -16.522 1.00 88.06 291 ARG A N 1
ATOM 2245 C CA . ARG A 1 291 ? 4.477 11.641 -17.544 1.00 88.06 291 ARG A CA 1
ATOM 2246 C C . ARG A 1 291 ? 4.804 12.236 -18.920 1.00 88.06 291 ARG A C 1
ATOM 2248 O O . ARG A 1 291 ? 4.179 11.880 -19.920 1.00 88.06 291 ARG A O 1
ATOM 2255 N N . HIS A 1 292 ? 5.742 13.183 -18.967 1.00 86.69 292 HIS A N 1
ATOM 2256 C CA . HIS A 1 292 ? 6.216 13.825 -20.194 1.00 86.69 292 HIS A CA 1
ATOM 2257 C C . HIS A 1 292 ? 7.479 13.192 -20.781 1.00 86.69 292 HIS A C 1
ATOM 2259 O O . HIS A 1 292 ? 7.864 13.540 -21.896 1.00 86.69 292 HIS A O 1
ATOM 2265 N N . GLN A 1 293 ? 8.099 12.251 -20.069 1.00 87.38 293 GLN A N 1
ATOM 2266 C CA . GLN A 1 293 ? 9.273 11.542 -20.555 1.00 87.38 293 GLN A CA 1
ATOM 2267 C C . GLN A 1 293 ? 8.889 10.591 -21.691 1.00 87.38 293 GLN A C 1
ATOM 2269 O O . GLN A 1 293 ? 7.772 10.077 -21.762 1.00 87.38 293 GLN A O 1
ATOM 2274 N N . LYS A 1 294 ? 9.830 10.396 -22.618 1.00 87.19 294 LYS A N 1
ATOM 2275 C CA . LYS A 1 294 ? 9.667 9.481 -23.755 1.00 87.19 294 LYS A CA 1
ATOM 2276 C C . LYS A 1 294 ? 10.036 8.041 -23.394 1.00 87.19 294 LYS A C 1
ATOM 2278 O O . LYS A 1 294 ? 9.634 7.131 -24.107 1.00 87.19 294 LYS A O 1
ATOM 2283 N N . GLU A 1 295 ? 10.786 7.845 -22.314 1.00 89.88 295 GLU A N 1
ATOM 2284 C CA . GLU A 1 295 ? 11.221 6.541 -21.821 1.00 89.88 295 GLU A CA 1
ATOM 2285 C C . GLU A 1 295 ? 11.503 6.591 -20.318 1.00 89.88 295 GLU A C 1
ATOM 2287 O O . GLU A 1 295 ? 11.699 7.671 -19.753 1.00 89.88 295 GLU A O 1
ATOM 2292 N N . LEU A 1 296 ? 11.546 5.417 -19.692 1.00 90.25 296 LEU A N 1
ATOM 2293 C CA . LEU A 1 296 ? 12.035 5.242 -18.331 1.00 90.25 296 LEU A CA 1
ATOM 2294 C C . LEU A 1 296 ? 13.449 4.642 -18.313 1.00 90.25 296 LEU A C 1
ATOM 2296 O O . LEU A 1 296 ? 13.781 3.794 -19.156 1.00 90.25 296 LEU A O 1
ATOM 2300 N N . PRO A 1 297 ? 14.279 5.025 -17.321 1.00 89.44 297 PRO A N 1
ATOM 2301 C CA . PRO A 1 297 ? 15.566 4.376 -17.104 1.00 89.44 297 PRO A CA 1
ATOM 2302 C C . PRO A 1 297 ? 15.375 2.894 -16.764 1.00 89.44 297 PRO A C 1
ATOM 2304 O O . PRO A 1 297 ? 14.264 2.428 -16.497 1.00 89.44 297 PRO A O 1
ATOM 2307 N N . LYS A 1 298 ? 16.467 2.131 -16.819 1.00 88.81 298 LYS A N 1
ATOM 2308 C CA . LYS A 1 298 ? 16.462 0.765 -16.300 1.00 88.81 298 LYS A CA 1
ATOM 2309 C C . LYS A 1 298 ? 16.503 0.895 -14.782 1.00 88.81 298 LYS A C 1
ATOM 2311 O O . LYS A 1 298 ? 17.281 1.691 -14.265 1.00 88.81 298 LYS A O 1
ATOM 2316 N N . PHE A 1 299 ? 15.654 0.149 -14.096 1.00 91.31 299 PHE A N 1
ATOM 2317 C CA . PHE A 1 299 ? 15.681 0.078 -12.644 1.00 91.31 299 PHE A CA 1
ATOM 2318 C C . PHE A 1 299 ? 16.334 -1.245 -12.272 1.00 91.31 299 PHE A C 1
ATOM 2320 O O . PHE A 1 299 ? 15.83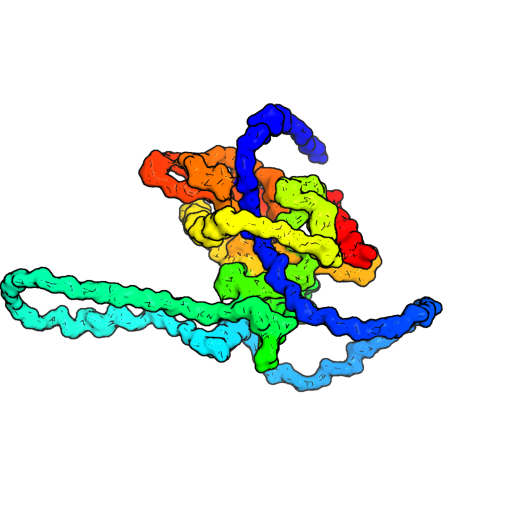1 -2.299 -12.649 1.00 91.31 299 PHE A O 1
ATOM 2327 N N . GLU A 1 300 ? 17.484 -1.179 -11.611 1.00 90.38 300 GLU A N 1
ATOM 2328 C CA . GLU A 1 300 ? 18.209 -2.373 -11.148 1.00 90.38 300 GLU A CA 1
ATOM 2329 C C . GLU A 1 300 ? 17.813 -2.749 -9.721 1.00 90.38 300 GLU A C 1
ATOM 2331 O O . GLU A 1 300 ? 17.834 -3.919 -9.353 1.00 90.38 300 GLU A O 1
ATOM 2336 N N . HIS A 1 301 ? 17.360 -1.760 -8.949 1.00 94.12 301 HIS A N 1
ATOM 2337 C CA . HIS A 1 301 ? 16.902 -1.920 -7.577 1.00 94.12 301 HIS A CA 1
ATOM 2338 C C . HIS A 1 301 ? 15.607 -1.143 -7.341 1.00 94.12 301 HIS A C 1
ATOM 2340 O O . HIS A 1 301 ? 15.263 -0.217 -8.086 1.00 94.12 301 HIS A O 1
ATOM 2346 N N . CYS A 1 302 ? 14.891 -1.513 -6.277 1.00 95.81 302 CYS A N 1
ATOM 2347 C CA . CYS A 1 302 ? 13.726 -0.772 -5.812 1.00 95.81 302 CYS A CA 1
ATOM 2348 C C . CYS A 1 302 ? 14.145 0.648 -5.399 1.00 95.81 302 CYS A C 1
ATOM 2350 O O . CYS A 1 302 ? 14.994 0.789 -4.520 1.00 95.81 302 CYS A O 1
ATOM 2352 N N . PRO A 1 303 ? 13.539 1.716 -5.952 1.00 93.88 303 PRO A N 1
ATOM 2353 C CA . PRO A 1 303 ? 13.762 3.063 -5.443 1.00 93.88 303 PRO A CA 1
ATOM 2354 C C . PRO A 1 303 ? 13.395 3.164 -3.954 1.00 93.88 303 PRO A C 1
ATOM 2356 O O . PRO A 1 303 ? 12.291 2.777 -3.566 1.00 93.88 303 PRO A O 1
ATOM 2359 N N . ASN A 1 304 ? 14.278 3.751 -3.139 1.00 91.75 304 ASN A N 1
ATOM 2360 C CA . ASN A 1 304 ? 14.151 3.806 -1.670 1.00 91.75 304 ASN A CA 1
ATOM 2361 C C . ASN A 1 304 ? 12.778 4.269 -1.176 1.00 91.75 304 ASN A C 1
ATOM 2363 O O . ASN A 1 304 ? 12.231 3.717 -0.227 1.00 91.75 304 ASN A O 1
ATOM 2367 N N . ARG A 1 305 ? 12.185 5.249 -1.866 1.00 90.56 305 ARG A N 1
ATOM 2368 C CA . ARG A 1 305 ? 10.872 5.821 -1.534 1.00 90.56 305 ARG A CA 1
ATOM 2369 C C . ARG A 1 305 ? 9.703 4.824 -1.557 1.00 90.56 305 ARG A C 1
ATOM 2371 O O . ARG A 1 305 ? 8.629 5.174 -1.087 1.00 90.56 305 ARG A O 1
ATOM 2378 N N . PHE A 1 306 ? 9.873 3.646 -2.159 1.00 95.44 306 PHE A N 1
ATOM 2379 C CA . PHE A 1 306 ? 8.855 2.590 -2.210 1.00 95.44 306 PHE A CA 1
ATOM 2380 C C . PHE A 1 306 ? 9.214 1.389 -1.335 1.00 95.44 306 PHE A C 1
ATOM 2382 O O . PHE A 1 306 ? 8.353 0.560 -1.067 1.00 95.44 306 PHE A O 1
ATOM 2389 N N . TYR A 1 307 ? 10.464 1.301 -0.876 1.00 97.75 307 TYR A N 1
ATOM 2390 C CA . TYR A 1 307 ? 10.980 0.102 -0.228 1.00 97.75 307 TYR A CA 1
ATOM 2391 C C . TYR A 1 307 ? 10.262 -0.194 1.092 1.00 97.75 307 TYR A C 1
ATOM 2393 O O . TYR A 1 307 ? 9.780 -1.304 1.271 1.00 97.75 307 TYR A O 1
ATOM 2401 N N . ALA A 1 308 ? 10.092 0.807 1.964 1.00 98.12 308 ALA A N 1
ATOM 2402 C CA . ALA A 1 308 ? 9.375 0.632 3.232 1.00 98.12 308 ALA A CA 1
ATOM 2403 C C . ALA A 1 308 ? 7.913 0.187 3.031 1.00 98.12 308 ALA A C 1
ATOM 2405 O O . ALA A 1 308 ? 7.438 -0.688 3.747 1.00 98.12 308 ALA A O 1
ATOM 2406 N N . GLN A 1 309 ? 7.222 0.737 2.021 1.00 98.31 309 GLN A N 1
ATOM 2407 C CA . GLN A 1 309 ? 5.861 0.316 1.675 1.00 98.31 309 GLN A CA 1
ATOM 2408 C C . GLN A 1 309 ? 5.838 -1.150 1.234 1.00 98.31 309 GLN A C 1
ATOM 2410 O O . GLN A 1 309 ? 5.050 -1.928 1.760 1.00 98.31 309 GLN A O 1
ATOM 2415 N N . ILE A 1 310 ? 6.716 -1.523 0.302 1.00 98.69 310 ILE A N 1
ATOM 2416 C CA . ILE A 1 310 ? 6.764 -2.880 -0.250 1.00 98.69 310 ILE A CA 1
ATOM 2417 C C . ILE A 1 310 ? 7.144 -3.898 0.825 1.00 98.69 310 ILE A C 1
ATOM 2419 O O . ILE A 1 310 ? 6.496 -4.930 0.936 1.00 98.69 310 ILE A O 1
ATOM 2423 N N . GLN A 1 311 ? 8.147 -3.610 1.656 1.00 98.69 311 GLN A N 1
ATOM 2424 C CA . GLN A 1 311 ? 8.526 -4.500 2.757 1.00 98.69 311 GLN A CA 1
ATOM 2425 C C . GLN A 1 311 ? 7.399 -4.646 3.784 1.00 98.69 311 GLN A C 1
ATOM 2427 O O . GLN A 1 311 ? 7.149 -5.750 4.258 1.00 98.69 311 GLN A O 1
ATOM 2432 N N . GLY A 1 312 ? 6.663 -3.565 4.059 1.00 98.00 312 GLY A N 1
ATOM 2433 C CA . GLY A 1 312 ? 5.452 -3.613 4.872 1.00 98.00 312 GLY A CA 1
ATOM 2434 C C . GLY A 1 312 ? 4.355 -4.492 4.274 1.00 98.00 312 GLY A C 1
ATOM 2435 O O . GLY A 1 312 ? 3.798 -5.332 4.970 1.00 98.00 312 GLY A O 1
AT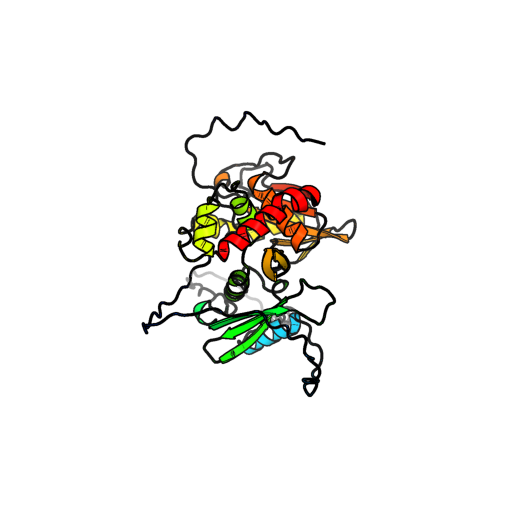OM 2436 N N . GLN A 1 313 ? 4.076 -4.346 2.976 1.00 98.50 313 GLN A N 1
ATOM 2437 C CA . GLN A 1 313 ? 3.119 -5.195 2.261 1.00 98.50 313 GLN A CA 1
ATOM 2438 C C . GLN A 1 313 ? 3.530 -6.673 2.310 1.00 98.50 313 GLN A C 1
ATOM 2440 O O . GLN A 1 313 ? 2.692 -7.520 2.597 1.00 98.50 313 GLN A O 1
ATOM 2445 N N . LEU A 1 314 ? 4.811 -6.980 2.085 1.00 98.56 314 LEU A N 1
ATOM 2446 C CA . LEU A 1 314 ? 5.339 -8.348 2.124 1.00 98.56 314 LEU 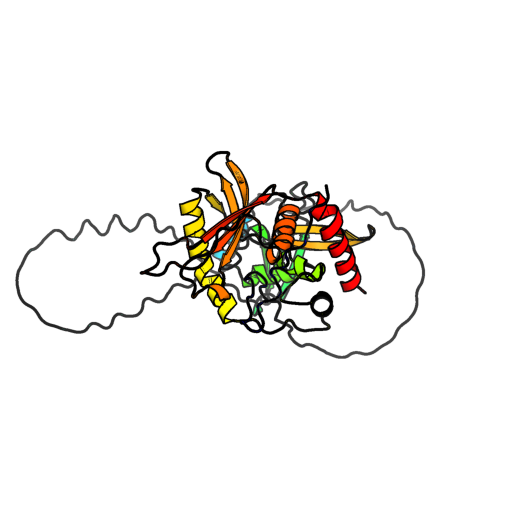A CA 1
ATOM 2447 C C . LEU A 1 314 ? 5.242 -8.986 3.509 1.00 98.56 314 LEU A C 1
ATOM 2449 O O . LEU A 1 314 ? 4.955 -10.176 3.607 1.00 98.56 314 LEU A O 1
ATOM 2453 N N . ALA A 1 315 ? 5.473 -8.204 4.565 1.00 97.25 315 ALA A N 1
ATOM 2454 C CA . ALA A 1 315 ? 5.331 -8.676 5.934 1.00 97.25 315 ALA A CA 1
ATOM 2455 C C . ALA A 1 315 ? 3.862 -8.912 6.310 1.00 97.25 315 ALA A C 1
ATOM 2457 O O . ALA A 1 315 ? 3.549 -9.972 6.836 1.00 97.25 315 ALA A O 1
ATOM 2458 N N . ILE A 1 316 ? 2.976 -7.957 6.003 1.00 95.75 316 ILE A N 1
ATOM 2459 C CA . ILE A 1 316 ? 1.551 -8.012 6.370 1.00 95.75 316 ILE A CA 1
ATOM 2460 C C . ILE A 1 316 ? 0.797 -9.086 5.580 1.00 95.75 316 ILE A C 1
ATOM 2462 O O . ILE A 1 316 ? -0.032 -9.781 6.143 1.00 95.75 316 ILE A O 1
ATOM 2466 N N . CYS A 1 317 ? 1.077 -9.237 4.283 1.00 95.44 317 CYS A N 1
ATOM 2467 C CA . CYS A 1 317 ? 0.373 -10.207 3.432 1.00 95.44 317 CYS A CA 1
ATOM 2468 C C . CYS A 1 317 ? 1.028 -11.600 3.440 1.00 95.44 317 CYS A C 1
ATOM 2470 O O . CYS A 1 317 ? 0.624 -12.462 2.655 1.00 95.44 317 CYS A O 1
ATOM 2472 N N . ASP A 1 318 ? 2.097 -11.776 4.222 1.00 95.25 318 ASP A N 1
ATOM 2473 C CA . ASP A 1 318 ? 2.961 -12.957 4.256 1.00 95.25 318 ASP A CA 1
ATOM 2474 C C . ASP A 1 318 ? 3.332 -13.477 2.851 1.00 95.25 318 ASP A C 1
ATOM 2476 O O . ASP A 1 318 ? 2.873 -14.522 2.381 1.00 95.25 318 ASP A O 1
ATOM 2480 N N . LYS A 1 319 ? 4.117 -12.680 2.112 1.00 97.25 319 LYS A N 1
ATOM 2481 C CA . LYS A 1 319 ? 4.593 -13.023 0.758 1.00 97.25 319 LYS A CA 1
ATOM 2482 C C . LYS A 1 319 ? 6.093 -12.815 0.625 1.00 97.25 319 LYS A C 1
ATOM 2484 O O . LYS A 1 319 ? 6.663 -11.899 1.209 1.00 97.25 319 LYS A O 1
ATOM 2489 N N . GLU A 1 320 ? 6.737 -13.639 -0.197 1.00 98.00 320 GLU A N 1
ATOM 2490 C CA . GLU A 1 320 ? 8.200 -13.626 -0.339 1.00 98.00 320 GLU A CA 1
ATOM 2491 C C . GLU A 1 320 ? 8.727 -12.568 -1.307 1.00 98.00 320 GLU A C 1
ATOM 2493 O O . GLU A 1 320 ? 9.904 -12.206 -1.245 1.00 98.00 320 GLU A O 1
ATOM 2498 N N . TRP A 1 321 ? 7.890 -12.057 -2.207 1.00 98.56 321 TRP A N 1
ATOM 2499 C CA . TRP A 1 321 ? 8.310 -11.063 -3.187 1.00 98.56 321 TRP A CA 1
ATOM 2500 C C . TRP A 1 321 ? 7.154 -10.197 -3.685 1.00 98.56 321 TRP A C 1
ATOM 2502 O O . TRP A 1 321 ? 5.985 -10.583 -3.665 1.00 98.56 321 TRP A O 1
ATOM 2512 N N . CYS A 1 322 ? 7.505 -8.993 -4.132 1.00 98.75 322 CYS A N 1
ATOM 2513 C CA . CYS A 1 322 ? 6.601 -8.043 -4.768 1.00 98.75 322 CYS A CA 1
ATOM 2514 C C . CYS A 1 322 ? 7.230 -7.563 -6.074 1.00 98.75 322 CYS A C 1
ATOM 2516 O O . CYS A 1 322 ? 8.388 -7.139 -6.084 1.00 98.75 322 CYS A O 1
ATOM 2518 N N . ASP A 1 323 ? 6.487 -7.607 -7.173 1.00 98.62 323 ASP A N 1
ATOM 2519 C CA . ASP A 1 323 ? 6.882 -6.934 -8.401 1.00 98.62 323 ASP A CA 1
ATOM 2520 C C . ASP A 1 323 ? 6.465 -5.458 -8.326 1.00 98.62 323 ASP A C 1
ATOM 2522 O O . ASP A 1 323 ? 5.286 -5.117 -8.269 1.00 98.62 323 ASP A O 1
ATOM 2526 N N . LEU A 1 324 ? 7.445 -4.558 -8.366 1.00 98.56 324 LEU A N 1
ATOM 2527 C CA . LEU A 1 324 ? 7.226 -3.122 -8.497 1.00 98.56 324 LEU A CA 1
ATOM 2528 C C . LEU A 1 324 ? 7.153 -2.744 -9.981 1.00 98.56 324 LEU A C 1
ATOM 2530 O O . LEU A 1 324 ? 8.164 -2.770 -10.687 1.00 98.56 324 LEU A O 1
ATOM 2534 N N . MET A 1 325 ? 5.974 -2.330 -10.436 1.00 97.69 325 MET A N 1
ATOM 2535 C CA . MET A 1 325 ? 5.695 -1.846 -11.786 1.00 97.69 325 MET A CA 1
ATOM 2536 C C . MET A 1 325 ? 5.734 -0.313 -11.838 1.00 97.69 325 MET A C 1
ATOM 2538 O O . MET A 1 325 ? 4.825 0.384 -11.396 1.00 97.69 325 MET A O 1
ATOM 2542 N N . LEU A 1 326 ? 6.786 0.243 -12.430 1.00 96.62 326 LEU A N 1
ATOM 2543 C CA . LEU A 1 326 ? 6.960 1.676 -12.664 1.00 96.62 326 LEU A CA 1
ATOM 2544 C C . LEU A 1 326 ? 6.493 2.011 -14.074 1.00 96.62 326 LEU A C 1
ATOM 2546 O O . LEU A 1 326 ? 7.080 1.518 -15.030 1.00 96.62 326 LEU A O 1
ATOM 2550 N N . TYR A 1 327 ? 5.476 2.859 -14.227 1.00 95.31 327 TYR A N 1
ATOM 2551 C CA . TYR A 1 327 ? 4.807 3.050 -15.517 1.00 95.31 327 TYR A CA 1
ATOM 2552 C C . TYR A 1 327 ? 4.673 4.519 -15.934 1.00 95.31 327 TYR A C 1
ATOM 2554 O O . TYR A 1 327 ? 4.327 5.395 -15.134 1.00 95.31 327 TYR A O 1
ATOM 2562 N N . ILE A 1 328 ? 4.894 4.773 -17.226 1.00 93.25 328 ILE A N 1
ATOM 2563 C CA . ILE A 1 328 ? 4.431 5.961 -17.954 1.00 93.25 328 ILE A CA 1
ATOM 2564 C C . ILE A 1 328 ? 3.722 5.501 -19.238 1.00 93.25 328 ILE A C 1
ATOM 2566 O O . ILE A 1 328 ? 4.127 4.505 -19.831 1.00 93.25 328 ILE A O 1
ATOM 2570 N N . PRO A 1 329 ? 2.678 6.196 -19.717 1.00 88.00 329 PRO A N 1
ATOM 2571 C CA . PRO A 1 329 ? 1.974 5.762 -20.913 1.00 88.00 329 PRO A CA 1
ATOM 2572 C C . PRO A 1 329 ? 2.845 5.895 -22.171 1.00 88.00 329 PRO A C 1
ATOM 2574 O O . PRO A 1 329 ? 3.584 6.880 -22.305 1.00 88.00 329 PRO A O 1
ATOM 2577 N N . PRO A 1 330 ? 2.731 4.947 -23.121 1.00 84.38 330 PRO A N 1
ATOM 2578 C CA . PRO A 1 330 ? 3.418 5.038 -24.398 1.00 84.38 330 PRO A CA 1
ATOM 2579 C C . PRO A 1 330 ? 2.945 6.261 -25.185 1.00 84.38 330 PRO A C 1
ATOM 2581 O O . PRO A 1 330 ? 1.782 6.666 -25.113 1.00 84.38 330 PRO A O 1
ATOM 2584 N N . ARG A 1 331 ? 3.859 6.859 -25.953 1.00 80.56 331 ARG A N 1
ATOM 2585 C CA . ARG A 1 331 ? 3.562 7.980 -26.858 1.00 80.56 331 ARG A CA 1
ATOM 2586 C C . ARG A 1 331 ? 3.746 7.528 -28.310 1.00 80.56 331 ARG A C 1
ATOM 2588 O O . ARG A 1 331 ? 4.653 6.740 -28.553 1.00 80.56 331 ARG A O 1
ATOM 2595 N N . PRO A 1 332 ? 2.979 8.059 -29.282 1.00 70.31 332 PRO A N 1
ATOM 2596 C CA . PRO A 1 332 ? 3.004 7.590 -30.676 1.00 70.31 332 PRO A CA 1
ATOM 2597 C C . PRO A 1 332 ? 4.391 7.563 -31.340 1.00 70.31 332 PRO A C 1
ATOM 2599 O O . PRO A 1 332 ? 4.638 6.760 -32.228 1.00 70.31 332 PRO A O 1
ATOM 2602 N N . GLN A 1 333 ? 5.310 8.429 -30.904 1.00 63.84 333 GLN A N 1
ATOM 2603 C CA . GLN A 1 333 ? 6.676 8.528 -31.438 1.00 63.84 333 GLN A CA 1
ATOM 2604 C C . GLN A 1 333 ? 7.730 7.793 -30.594 1.00 63.84 333 GLN A C 1
ATOM 2606 O O . GLN A 1 333 ? 8.926 7.881 -30.873 1.00 63.84 333 GLN A O 1
ATOM 2611 N N . ALA A 1 334 ? 7.329 7.118 -29.520 1.00 58.56 334 ALA A N 1
ATOM 2612 C CA . ALA A 1 334 ? 8.258 6.491 -28.600 1.00 58.56 334 ALA A CA 1
ATOM 2613 C C . ALA A 1 334 ? 8.439 5.009 -28.948 1.00 58.56 334 ALA A C 1
ATOM 2615 O O . ALA A 1 334 ? 7.545 4.191 -28.775 1.00 58.56 334 ALA A O 1
ATOM 2616 N N . LYS A 1 335 ? 9.634 4.668 -29.438 1.00 56.59 335 LYS A N 1
ATOM 2617 C CA . LYS A 1 335 ? 10.084 3.285 -29.672 1.00 56.59 335 LYS A CA 1
ATOM 2618 C C . LYS A 1 335 ? 10.790 2.683 -28.442 1.00 56.59 335 LYS A C 1
ATOM 2620 O O . LYS A 1 335 ? 11.639 1.813 -28.593 1.00 56.59 335 LYS A O 1
ATOM 2625 N N . ARG A 1 336 ? 10.553 3.213 -27.236 1.00 71.62 336 ARG A N 1
ATOM 2626 C CA . ARG A 1 336 ? 11.423 3.000 -26.061 1.00 71.62 336 ARG A CA 1
ATOM 2627 C C . ARG A 1 336 ? 10.658 2.403 -24.878 1.00 71.62 336 ARG A C 1
ATOM 2629 O O . ARG A 1 336 ? 9.439 2.281 -24.903 1.00 71.62 336 ARG A O 1
ATOM 2636 N N . ARG A 1 337 ? 11.388 1.986 -23.842 1.00 82.50 337 ARG A N 1
ATOM 2637 C CA . ARG A 1 337 ? 10.841 1.326 -22.649 1.00 82.50 337 ARG A CA 1
ATOM 2638 C C . ARG A 1 337 ? 9.965 2.297 -21.841 1.00 82.50 337 ARG A C 1
ATOM 2640 O O . ARG A 1 337 ? 10.462 3.285 -21.303 1.00 82.50 337 ARG A O 1
ATOM 2647 N N . HIS A 1 338 ? 8.671 2.000 -21.741 1.00 91.00 338 HIS A N 1
ATOM 2648 C CA . HIS A 1 338 ? 7.661 2.815 -21.042 1.00 91.00 338 HIS A CA 1
ATOM 2649 C C . HIS A 1 338 ? 7.346 2.345 -19.622 1.00 91.00 338 HIS A C 1
ATOM 2651 O O . HIS A 1 338 ? 6.618 3.008 -18.885 1.00 91.00 338 HIS A O 1
ATOM 2657 N N . TYR A 1 339 ? 7.913 1.210 -19.234 1.00 94.06 339 TYR A N 1
ATOM 2658 C CA . TYR A 1 339 ? 7.740 0.641 -17.915 1.00 94.06 339 TYR A CA 1
ATOM 2659 C C . TYR A 1 339 ? 9.038 0.024 -17.397 1.00 94.06 339 TYR A C 1
ATOM 2661 O O . TYR A 1 339 ? 9.903 -0.362 -18.180 1.00 94.06 339 TYR A O 1
ATOM 2669 N N . GLY A 1 340 ? 9.176 -0.079 -16.083 1.00 95.31 340 GLY A N 1
ATOM 2670 C CA . GLY A 1 340 ? 10.194 -0.887 -15.423 1.00 95.31 340 GLY A CA 1
ATOM 2671 C C . GLY A 1 340 ? 9.521 -1.836 -14.447 1.00 95.31 340 GLY A C 1
ATOM 2672 O O . GLY A 1 340 ? 8.637 -1.404 -13.717 1.00 95.31 340 GLY A O 1
ATOM 2673 N N . ILE A 1 341 ? 9.928 -3.102 -14.446 1.00 96.88 341 ILE A N 1
ATOM 2674 C CA . ILE A 1 341 ? 9.476 -4.093 -13.467 1.00 96.88 341 ILE A CA 1
ATOM 2675 C C . ILE A 1 341 ? 10.695 -4.485 -12.645 1.00 96.88 341 ILE A C 1
ATOM 2677 O O . ILE A 1 341 ? 11.721 -4.858 -13.214 1.00 96.88 341 ILE A O 1
ATOM 2681 N N . VAL A 1 342 ? 10.588 -4.357 -11.327 1.00 97.75 342 VAL A N 1
ATOM 2682 C CA . VAL A 1 342 ? 11.638 -4.742 -10.382 1.00 97.75 342 VAL A CA 1
ATOM 2683 C C . VAL A 1 342 ? 11.035 -5.701 -9.374 1.00 97.75 342 VAL A C 1
ATOM 2685 O O . VAL A 1 342 ? 10.139 -5.310 -8.632 1.00 97.75 342 VAL A O 1
ATOM 2688 N N . ARG A 1 343 ? 11.544 -6.932 -9.314 1.00 97.94 343 ARG A N 1
ATOM 2689 C CA . ARG A 1 343 ? 11.177 -7.865 -8.250 1.00 97.94 343 ARG A CA 1
ATOM 2690 C C . ARG A 1 343 ? 11.910 -7.498 -6.968 1.00 97.94 343 ARG A C 1
ATOM 2692 O O . ARG A 1 343 ? 13.136 -7.405 -6.952 1.00 97.94 343 ARG A O 1
ATOM 2699 N N . VAL A 1 344 ? 11.154 -7.288 -5.901 1.00 98.50 344 VAL A N 1
ATOM 2700 C CA . VAL A 1 344 ? 11.652 -6.925 -4.577 1.00 98.50 344 VAL A CA 1
ATOM 2701 C C . VAL A 1 344 ? 11.436 -8.113 -3.640 1.00 98.50 344 VAL A C 1
ATOM 2703 O O . VAL A 1 344 ? 10.282 -8.437 -3.360 1.00 98.50 344 VAL A O 1
ATOM 2706 N N . PRO A 1 345 ? 12.503 -8.778 -3.163 1.00 98.50 345 PRO A N 1
ATOM 2707 C CA . PRO A 1 345 ? 12.372 -9.873 -2.208 1.00 98.50 345 PRO A CA 1
ATOM 2708 C C . PRO A 1 345 ? 12.048 -9.350 -0.803 1.00 98.50 345 PRO A C 1
ATOM 2710 O O . PRO A 1 345 ? 12.431 -8.232 -0.435 1.00 98.50 345 PRO A O 1
ATOM 2713 N N . ARG A 1 346 ? 11.374 -10.178 -0.001 1.00 98.56 346 ARG A N 1
ATOM 2714 C CA . ARG A 1 346 ? 11.123 -9.920 1.418 1.00 98.56 346 ARG A CA 1
ATOM 2715 C C . ARG A 1 346 ? 12.440 -9.878 2.180 1.00 98.56 346 ARG A C 1
ATOM 2717 O O . ARG A 1 346 ? 13.237 -10.811 2.146 1.00 98.56 346 ARG A O 1
ATOM 2724 N N . ASN A 1 347 ? 12.645 -8.788 2.901 1.00 98.50 347 ASN A N 1
ATOM 2725 C CA . ASN A 1 347 ? 13.786 -8.568 3.766 1.00 98.50 347 ASN A CA 1
ATOM 2726 C C . ASN A 1 347 ? 13.319 -8.609 5.225 1.00 98.50 347 ASN A C 1
ATOM 2728 O O . ASN A 1 347 ? 12.863 -7.611 5.784 1.00 98.50 347 ASN A O 1
ATOM 2732 N N . ARG A 1 348 ? 13.424 -9.797 5.828 1.00 98.25 348 ARG A N 1
ATOM 2733 C CA . ARG A 1 348 ? 13.019 -10.045 7.220 1.00 98.25 348 ARG A CA 1
ATOM 2734 C C . ARG A 1 348 ? 13.878 -9.279 8.219 1.00 98.25 348 ARG A C 1
ATOM 2736 O O . ARG A 1 348 ? 13.346 -8.781 9.198 1.00 98.25 348 ARG A O 1
ATOM 2743 N N . GLU A 1 349 ? 15.175 -9.137 7.948 1.00 98.25 349 GLU A N 1
ATOM 2744 C CA . GLU A 1 349 ? 16.082 -8.369 8.806 1.00 98.25 349 GLU A CA 1
ATOM 2745 C C . GLU A 1 349 ? 15.671 -6.893 8.841 1.00 98.25 349 GLU A C 1
ATOM 2747 O O . GLU A 1 349 ? 15.505 -6.333 9.919 1.00 98.25 349 GLU A O 1
ATOM 2752 N N . TYR A 1 350 ? 15.406 -6.278 7.685 1.00 97.94 350 TYR A N 1
ATOM 2753 C CA . TYR A 1 350 ? 14.906 -4.900 7.621 1.00 97.94 350 TYR A CA 1
ATOM 2754 C C . TYR A 1 350 ? 13.558 -4.734 8.335 1.00 97.94 350 TYR A C 1
ATOM 2756 O O . TYR A 1 350 ? 13.342 -3.742 9.032 1.00 97.94 350 TYR A O 1
ATOM 2764 N N . TRP A 1 351 ? 12.651 -5.705 8.182 1.00 96.75 351 TRP A N 1
ATOM 2765 C CA . TRP A 1 351 ? 11.379 -5.703 8.900 1.00 96.75 351 TRP A CA 1
ATOM 2766 C C . TRP A 1 351 ? 11.585 -5.740 10.419 1.00 96.75 351 TRP A C 1
ATOM 2768 O O . TRP A 1 351 ? 11.107 -4.840 11.102 1.00 96.75 351 TRP A O 1
ATOM 2778 N N . GLU A 1 352 ? 12.324 -6.721 10.940 1.00 95.94 352 GLU A N 1
ATOM 2779 C CA . GLU A 1 352 ? 12.483 -6.927 12.387 1.00 95.94 352 GLU A CA 1
ATOM 2780 C C . GLU A 1 352 ? 13.377 -5.877 13.060 1.00 95.94 352 GLU A C 1
ATOM 2782 O O . GLU A 1 352 ? 13.145 -5.536 14.216 1.00 95.94 352 GLU A O 1
ATOM 2787 N N . THR A 1 353 ? 14.387 -5.345 12.364 1.00 96.56 353 THR A N 1
ATOM 2788 C CA . THR A 1 353 ? 15.396 -4.459 12.980 1.00 96.56 353 THR A CA 1
ATOM 2789 C C . THR A 1 353 ? 15.167 -2.971 12.726 1.00 96.56 353 THR A C 1
ATOM 2791 O O . THR A 1 353 ? 15.576 -2.156 13.549 1.00 96.56 353 THR A O 1
ATOM 2794 N N . GLU A 1 354 ? 14.499 -2.592 11.631 1.00 96.56 354 GLU A N 1
ATOM 2795 C CA . GLU A 1 354 ? 14.213 -1.185 11.319 1.00 96.56 354 GLU A CA 1
ATOM 2796 C C . GLU A 1 354 ? 12.716 -0.880 11.366 1.00 96.56 354 GLU A C 1
ATOM 2798 O O . GLU A 1 354 ? 12.282 0.021 12.086 1.00 96.56 354 GLU A O 1
ATOM 2803 N N . LEU A 1 355 ? 11.914 -1.595 10.570 1.00 95.81 355 LEU A N 1
ATOM 2804 C CA . LEU A 1 355 ? 10.560 -1.143 10.264 1.00 95.81 355 LEU A CA 1
ATOM 2805 C C . LEU A 1 355 ? 9.574 -1.401 11.400 1.00 95.81 355 LEU A C 1
ATOM 2807 O O . LEU A 1 355 ? 8.881 -0.480 11.833 1.00 95.81 355 LEU A O 1
ATOM 2811 N N . LYS A 1 356 ? 9.524 -2.639 11.892 1.00 94.62 356 LYS A N 1
ATOM 2812 C CA . LYS A 1 356 ? 8.634 -3.049 12.975 1.00 94.62 356 LYS A CA 1
ATOM 2813 C C . LYS A 1 356 ? 8.914 -2.244 14.246 1.00 94.62 356 LYS A C 1
ATOM 2815 O O . LYS A 1 356 ? 7.960 -1.612 14.690 1.00 94.62 356 LYS A O 1
ATOM 2820 N N . PRO A 1 357 ? 10.154 -2.123 14.775 1.00 94.12 357 PRO A N 1
ATOM 2821 C CA . PRO A 1 357 ? 10.426 -1.316 15.970 1.00 94.12 357 PRO A CA 1
ATOM 2822 C C . PRO A 1 357 ? 9.971 0.144 15.841 1.00 94.12 357 PRO A C 1
ATOM 2824 O O . PRO A 1 357 ? 9.364 0.686 16.767 1.00 94.12 357 PRO A O 1
ATOM 2827 N N . ALA A 1 358 ? 10.205 0.770 14.681 1.00 95.81 358 ALA A N 1
ATOM 2828 C CA . ALA A 1 358 ? 9.770 2.140 14.424 1.00 95.81 358 ALA A CA 1
ATOM 2829 C C . ALA A 1 358 ? 8.240 2.274 14.396 1.00 95.81 358 ALA A C 1
ATOM 2831 O O . ALA A 1 358 ? 7.708 3.255 14.911 1.00 95.81 358 ALA A O 1
ATOM 2832 N N . LEU A 1 359 ? 7.531 1.285 13.839 1.00 94.81 359 LEU A N 1
ATOM 2833 C CA . LEU A 1 359 ? 6.068 1.232 13.867 1.00 94.81 359 LEU A CA 1
ATOM 2834 C C . LEU A 1 359 ? 5.539 1.070 15.294 1.00 94.81 359 LEU A C 1
ATOM 2836 O O . LEU A 1 359 ? 4.632 1.805 15.668 1.00 94.81 359 LEU A O 1
ATOM 2840 N N . GLN A 1 360 ? 6.122 0.181 16.109 1.00 92.25 360 GLN A N 1
ATOM 2841 C CA . GLN A 1 360 ? 5.664 0.005 17.496 1.00 92.25 360 GLN A CA 1
ATOM 2842 C C . GLN A 1 360 ? 5.874 1.286 18.314 1.00 92.25 360 GLN A C 1
ATOM 2844 O O . GLN A 1 360 ? 5.007 1.659 19.096 1.00 92.25 360 GLN A O 1
ATOM 2849 N N . ALA A 1 361 ? 7.007 1.973 18.123 1.00 92.88 361 ALA A N 1
ATOM 2850 C CA . ALA A 1 361 ? 7.267 3.260 18.766 1.00 92.88 361 ALA A CA 1
ATOM 2851 C C . ALA A 1 361 ? 6.276 4.335 18.314 1.00 92.88 361 ALA A C 1
ATOM 2853 O O . ALA A 1 361 ? 5.630 4.960 19.147 1.00 92.88 361 ALA A O 1
ATOM 2854 N N . PHE A 1 362 ? 6.094 4.483 17.002 1.00 94.56 362 PHE A N 1
ATOM 2855 C CA . PHE A 1 362 ? 5.172 5.462 16.441 1.00 94.56 362 PHE A CA 1
ATOM 2856 C C . PHE A 1 362 ? 3.734 5.246 16.912 1.00 94.56 362 PHE A C 1
ATOM 2858 O O . PHE A 1 362 ? 3.047 6.212 17.210 1.00 94.56 362 PHE A O 1
ATOM 2865 N N . VAL A 1 363 ? 3.269 3.997 16.997 1.00 91.56 363 VAL A N 1
ATOM 2866 C CA . VAL A 1 363 ? 1.901 3.724 17.447 1.00 91.56 363 VAL A CA 1
ATOM 2867 C C . VAL A 1 363 ? 1.716 3.991 18.940 1.00 91.56 363 VAL A C 1
ATOM 2869 O O . VAL A 1 363 ? 0.659 4.492 19.311 1.00 91.56 363 VAL A O 1
ATOM 2872 N N . ARG A 1 364 ? 2.723 3.746 19.789 1.00 89.88 364 ARG A N 1
ATOM 2873 C CA . ARG A 1 364 ? 2.654 4.175 21.198 1.00 89.88 364 ARG A CA 1
ATOM 2874 C C . ARG A 1 364 ? 2.439 5.682 21.304 1.00 89.88 364 ARG A C 1
ATOM 2876 O O . ARG A 1 364 ? 1.522 6.108 21.990 1.00 89.88 364 ARG A O 1
ATOM 2883 N N . GLU A 1 365 ? 3.193 6.455 20.527 1.00 92.75 365 GLU A N 1
ATOM 2884 C CA . GLU A 1 365 ? 3.080 7.917 20.500 1.00 92.75 365 GLU A CA 1
ATOM 2885 C C . GLU A 1 365 ? 1.718 8.417 19.986 1.00 92.75 365 GLU A C 1
ATOM 2887 O O . GLU A 1 365 ? 1.316 9.520 20.328 1.00 92.75 365 GLU A O 1
ATOM 2892 N N . ILE A 1 366 ? 0.973 7.641 19.183 1.00 91.12 366 ILE A N 1
ATOM 2893 C CA . ILE A 1 366 ? -0.395 8.025 18.774 1.00 91.12 366 ILE A CA 1
ATOM 2894 C C . ILE A 1 366 ? -1.337 8.100 19.989 1.00 91.12 366 ILE A C 1
ATOM 2896 O O . ILE A 1 366 ? -2.310 8.852 19.953 1.00 91.12 366 ILE A O 1
ATOM 2900 N N . HIS A 1 367 ? -1.077 7.304 21.028 1.00 82.38 367 HIS A N 1
ATOM 2901 C CA . HIS A 1 367 ? -1.934 7.158 22.207 1.00 82.38 367 HIS A CA 1
ATOM 2902 C C . HIS A 1 367 ? -1.431 7.922 23.444 1.00 82.38 367 HIS A C 1
ATOM 2904 O O . HIS A 1 367 ? -2.102 7.895 24.476 1.00 82.38 367 HIS A O 1
ATOM 2910 N N . GLU A 1 368 ? -0.278 8.584 23.334 1.00 80.69 368 GLU A N 1
ATOM 2911 C CA . GLU A 1 368 ? 0.218 9.592 24.282 1.00 80.69 368 GLU A CA 1
ATOM 2912 C C . GLU A 1 368 ? -0.439 10.950 24.003 1.00 80.69 368 GLU A C 1
ATOM 2914 O O . GLU A 1 368 ? -0.834 11.613 24.993 1.00 80.69 368 GLU A O 1
#

Foldseek 3Di:
DDDDDDDPPPPDDDDDDDWDWQPCDDDDDDDDDDDDDDDDDDDDDDDDDDPDDDDDDDDDDDDDDDPLVRLVVVVLVVVVDDPDDPPDPPPPVPPPPDDDDDDDDDDDDDDDDDPPPDPQRDADALQQWPAWDWDQDPPDPDRQFIKIWTAGPVGDIGIHGQFVQFCPRNVSVLVRVVLQALEELLCLCQLLQNAPQDHVVQSLCCSLVNDHDDDDPVVQNVQCVVCVVVLVVVVCVVQVKDWAATGKGWDWDDQPNPDIGIYIAGFRTWIQHPPPRAIDTEHEGATPSCQPPLADDEDPDDDPSCQSSRLSNCVRVVHFKYWYKYAHDHDPPRPYHGIYIDIDGHDVCCCVPPRVVSVSVSSVSSVD

InterPro domains:
  IPR011335 Restriction endonuclease type II-like [SSF52980] (172-364)
  IPR011604 PD-(D/E)XK endonuclease-like domain superfamily [G3DSA:3.90.320.10] (154-368)
  IPR019080 YqaJ viral recombinase [PF09588] (174-319)
  IPR051703 NF-kappa-B Signaling Regulator [PTHR46609] (41-361)

Radius of gyration: 25.72 Å; chains: 1; bounding box: 63×46×98 Å

pLDDT: mean 71.58, std 28.34, range [23.08, 98.75]

Organism: NCBI:txid568900

Secondary structure (DSSP, 8-state):
-------TT-TT---------TT--------------------------------------------HHHHHHHHHHHTT------SSTTSSTTSS-------------------PPP-PPPPPPTTTEEEEEEEE-TTSS-TT-EEEEEEETTS-EEEE-GGGS-TTTTHHHHHHHHTTSSEEGGGHHHHTT--SS--HHHHHHHHTTSSPPPPP-HHHHHHHHHHHHHHHHHHHHHH--EEE----EEEEEEETTTEEEEEEE--SEEEE-TTT--EEEEEEEE-GGGTT-S-PPPPSS--HHHHHHHHHHHHHTT-SEEEEEEE----TT--S--EEEEEEE--HHHIIIIIHHHHHHHHHHH--

Sequence (368 aa):
MSYPWNDRASRGLKNTGLLLPIFLLLVLFHGHATEALTSPRQPSNQLVSHRASLSELSATTSTTTASAAEELEEWKKTLGVSTGGRRQRRRQKRKSKAATAGSSDGNKSSSKSTKSSNDEEPTLSSEEIQSVTLLPNNNDNDDNNFMAHIQLHNGTQFTVHPPSLHQRRDQAVWLAVRKQVNVTASEFSAVLDKSFFTSREKLLHIKQGLASPAPFNKQACDWGLRMEPKALDAYRKATGNTVHETGLHIATSTANDETLYYLGASPDGLVTTNDTSSEGLLEIKSLWGRRHQKELPKFEHCPNRFYAQIQGQLAICDKEWCDLMLYIPPRPQAKRRHYGIVRVPRNREYWETELKPALQAFVREIHE